Protein AF-A0AAD7USZ0-F1 (afdb_monomer)

InterPro domains:
  IPR013943 Mitochondrial protein Pet127 [PF08634] (1-69)
  IPR013943 Mitochondrial protein Pet127 [PTHR31014] (1-208)

Secondary structure (DSSP, 8-state):
-HHHHHHHHHHHHHHTT-SEEEEEEE-SS-EEEEEEEEHHHHHHHHHSSHHHHHHHHHHHHHHHHHHHHHHHHHSTT--EEEEEEE-SS-SSEEEEEEEEEPPP--S---TTTTTTTTT-------EEEEEEEEEEEETTEE--TTPPPP--SSPP-EEEEEEEEEEPGGGS-THHHHHHHHHHHHHH-TTS--HHHHHHHHHHHTT--

Mean predicted aligned error: 11.21 Å

Solvent-accessible surface area (backbone atoms only — not comparable to full-atom values): 12835 Å² total; per-residue (Å²): 108,68,69,68,57,46,54,56,47,54,52,50,31,59,77,68,71,44,73,53,48,76,46,73,46,62,65,99,87,51,76,80,50,74,44,82,45,44,45,55,58,54,19,29,76,72,53,73,32,49,67,50,42,51,50,53,52,52,54,50,48,54,53,51,49,53,53,51,52,55,54,43,68,76,44,67,98,54,58,70,49,77,46,82,43,76,67,86,88,52,88,61,50,42,36,41,34,37,43,31,55,52,79,82,80,88,62,80,83,62,94,69,45,81,73,51,70,81,63,63,76,78,90,57,94,60,67,46,42,34,40,36,42,48,48,43,26,51,72,84,40,72,65,56,80,87,64,83,77,80,91,66,99,58,87,85,44,77,48,77,49,72,49,80,42,80,53,60,76,90,80,56,66,73,65,59,56,57,52,51,48,52,54,50,48,64,71,64,43,78,80,64,77,52,71,63,61,56,48,52,51,53,59,60,60,69,69,79,120

Foldseek 3Di:
DLQPVLLVVLLVCVVVVHQWDKDFDDDLPDTPDIDTDGSQNSCCVHPVGNVRSVVVNVVVVVVVVVVVCVLCVVPPPFDKDKDWDFDADDQWGKIKIKIDTAPDDPDDDPPPCPVVVLVDPGPDPDIWIKIKTKWKDWPNHTDGHPDDDDDDPDPIDIDIDIDIGTDDPVRDDPVVVVVSSVVVCVVPPPVPDDVVVVVVVVVSVVPPD

Nearest PDB structures (foldseek):
  5tw2-assembly1_A  TM=1.728E-01  e=4.102E-01  Mus musculus
  6yfe-assembly1_AA  TM=2.353E-01  e=6.397E+00  Beihai levi-like virus 19

Structure (mmCIF, N/CA/C/O backbone):
data_AF-A0AAD7USZ0-F1
#
_entry.id   AF-A0AAD7USZ0-F1
#
loop_
_atom_site.group_PDB
_atom_site.id
_atom_site.type_symbol
_atom_site.label_atom_id
_atom_site.label_alt_id
_atom_site.label_comp_id
_atom_site.label_asym_id
_atom_site.label_entity_id
_atom_site.label_seq_id
_atom_site.pdbx_PDB_ins_code
_atom_site.Cartn_x
_atom_site.Cartn_y
_atom_site.Cartn_z
_atom_site.occupancy
_atom_site.B_iso_or_equiv
_atom_site.auth_seq_id
_atom_site.auth_comp_id
_atom_site.auth_asym_id
_atom_site.auth_atom_id
_atom_site.pdbx_PDB_model_num
ATOM 1 N N . MET A 1 1 ? 17.768 2.572 -6.639 1.00 52.25 1 MET A N 1
ATOM 2 C CA . MET A 1 1 ? 16.756 3.511 -7.177 1.00 52.25 1 MET A CA 1
ATOM 3 C C . MET A 1 1 ? 15.669 2.827 -7.999 1.00 52.25 1 MET A C 1
ATOM 5 O O . MET A 1 1 ? 14.509 3.057 -7.693 1.00 52.25 1 MET A O 1
ATOM 9 N N . MET A 1 2 ? 16.011 1.960 -8.968 1.00 61.50 2 MET A N 1
ATOM 10 C CA . MET A 1 2 ? 15.018 1.278 -9.820 1.00 61.50 2 MET A CA 1
ATOM 11 C C . MET A 1 2 ? 13.927 0.558 -9.010 1.00 61.50 2 MET A C 1
ATOM 13 O O . MET A 1 2 ? 12.750 0.797 -9.230 1.00 61.50 2 MET A O 1
ATOM 17 N N . ARG A 1 3 ? 14.305 -0.244 -8.004 1.00 68.81 3 ARG A N 1
ATOM 18 C CA . ARG A 1 3 ? 13.343 -1.048 -7.230 1.00 68.81 3 ARG A CA 1
ATOM 19 C C . ARG A 1 3 ? 12.318 -0.219 -6.450 1.00 68.81 3 ARG A C 1
ATOM 21 O O . ARG A 1 3 ? 11.143 -0.541 -6.492 1.00 68.81 3 ARG A O 1
ATOM 28 N N . SER A 1 4 ? 12.721 0.854 -5.770 1.00 74.94 4 SER A N 1
ATOM 29 C CA . SER A 1 4 ? 11.801 1.627 -4.921 1.00 74.94 4 SER A CA 1
ATOM 30 C C . SER A 1 4 ? 10.950 2.631 -5.700 1.00 74.94 4 SER A C 1
ATOM 32 O O . SER A 1 4 ? 9.760 2.763 -5.420 1.00 74.94 4 SER A O 1
ATOM 34 N N . ALA A 1 5 ? 11.533 3.334 -6.677 1.00 83.62 5 ALA A N 1
ATOM 35 C CA . ALA A 1 5 ? 10.795 4.299 -7.491 1.00 83.62 5 ALA A CA 1
ATOM 36 C C . ALA A 1 5 ? 9.799 3.585 -8.412 1.00 83.62 5 ALA A C 1
ATOM 38 O O . ALA A 1 5 ? 8.614 3.914 -8.410 1.00 83.62 5 ALA A O 1
ATOM 39 N N . PHE A 1 6 ? 10.253 2.553 -9.132 1.00 88.25 6 PHE A N 1
ATOM 40 C CA . PHE A 1 6 ? 9.377 1.841 -10.056 1.00 88.25 6 PHE A CA 1
ATOM 41 C C . PHE A 1 6 ? 8.326 1.010 -9.335 1.00 88.25 6 PHE A C 1
ATOM 43 O O . PHE A 1 6 ? 7.250 0.860 -9.890 1.00 88.25 6 PHE A O 1
ATOM 50 N N . LEU A 1 7 ? 8.554 0.537 -8.103 1.00 90.06 7 LEU A N 1
ATOM 51 C CA . LEU A 1 7 ? 7.496 -0.127 -7.334 1.00 90.06 7 LEU A CA 1
ATOM 52 C C . LEU A 1 7 ? 6.293 0.799 -7.111 1.00 90.06 7 LEU A C 1
ATOM 54 O O . LEU A 1 7 ? 5.155 0.390 -7.329 1.00 90.06 7 LEU A O 1
ATOM 58 N N . LYS A 1 8 ? 6.534 2.065 -6.746 1.00 89.75 8 LYS A N 1
ATOM 59 C CA . LYS A 1 8 ? 5.460 3.060 -6.591 1.00 89.75 8 LYS A CA 1
ATOM 60 C C . LYS A 1 8 ? 4.741 3.306 -7.912 1.00 89.75 8 LYS A C 1
ATOM 62 O O . LYS A 1 8 ? 3.514 3.267 -7.961 1.00 89.75 8 LYS A O 1
ATOM 67 N N . TYR A 1 9 ? 5.503 3.519 -8.981 1.00 92.31 9 TYR A N 1
ATOM 68 C CA . TYR A 1 9 ? 4.921 3.771 -10.293 1.00 92.31 9 TYR A CA 1
ATOM 69 C C . TYR A 1 9 ? 4.167 2.560 -10.837 1.00 92.31 9 TYR A C 1
ATOM 71 O O . TYR A 1 9 ? 3.104 2.722 -11.414 1.00 92.31 9 TYR A O 1
ATOM 79 N N . ASN A 1 10 ? 4.643 1.344 -10.584 1.00 92.31 10 ASN A N 1
ATOM 80 C CA . ASN A 1 10 ? 3.978 0.110 -10.984 1.00 92.31 10 ASN A CA 1
ATOM 81 C C . ASN A 1 10 ? 2.549 0.025 -10.434 1.00 92.31 10 ASN A C 1
ATOM 83 O O . ASN A 1 10 ? 1.638 -0.371 -11.162 1.00 92.31 10 ASN A O 1
ATOM 87 N N . PHE A 1 11 ? 2.356 0.402 -9.165 1.00 92.75 11 PHE A N 1
ATOM 88 C CA . PHE A 1 11 ? 1.027 0.468 -8.562 1.00 92.75 11 PHE A CA 1
ATOM 89 C C . PHE A 1 11 ? 0.190 1.603 -9.153 1.00 92.75 11 PHE A C 1
ATOM 91 O O . PHE A 1 11 ? -0.956 1.365 -9.520 1.00 92.75 11 PHE A O 1
ATOM 98 N N . GLN A 1 12 ? 0.756 2.804 -9.310 1.00 92.38 12 GLN A N 1
ATOM 99 C CA . GLN A 1 12 ? 0.044 3.944 -9.907 1.00 92.38 12 GLN A CA 1
ATOM 100 C C . GLN A 1 12 ? -0.441 3.641 -11.329 1.00 92.38 12 GLN A C 1
ATOM 102 O O . GLN A 1 12 ? -1.609 3.867 -11.632 1.00 92.38 12 GLN A O 1
ATOM 107 N N . LEU A 1 13 ? 0.423 3.062 -12.167 1.00 94.44 13 LEU A N 1
ATOM 108 C CA . LEU A 1 13 ? 0.090 2.678 -13.536 1.00 94.44 13 LEU A CA 1
ATOM 109 C C . LEU A 1 13 ? -1.060 1.673 -13.581 1.00 94.44 13 LEU A C 1
ATOM 111 O O . LEU A 1 13 ? -1.929 1.773 -14.435 1.00 94.44 13 LEU A O 1
ATOM 115 N N . ARG A 1 14 ? -1.093 0.703 -12.665 1.00 93.44 14 ARG A N 1
ATOM 116 C CA . ARG A 1 14 ? -2.174 -0.288 -12.634 1.00 93.44 14 ARG A CA 1
ATOM 117 C C . ARG A 1 14 ? -3.480 0.282 -12.102 1.00 93.44 14 ARG A C 1
ATOM 119 O O . ARG A 1 14 ? -4.513 0.052 -12.715 1.00 93.44 14 ARG A O 1
ATOM 126 N N . ILE A 1 15 ? -3.428 1.042 -11.009 1.00 93.25 15 ILE A N 1
ATOM 127 C CA . ILE A 1 15 ? -4.613 1.683 -10.422 1.00 93.25 15 ILE A CA 1
ATOM 128 C C . ILE A 1 15 ? -5.246 2.651 -11.429 1.00 93.25 15 ILE A C 1
ATOM 130 O O . ILE A 1 15 ? -6.461 2.666 -11.585 1.00 93.25 15 ILE A O 1
ATOM 134 N N . GLY A 1 16 ? -4.426 3.423 -12.146 1.00 93.69 16 GLY A N 1
ATOM 135 C CA . GLY A 1 16 ? -4.884 4.349 -13.182 1.00 93.69 16 GLY A CA 1
ATOM 136 C C . GLY A 1 16 ? -5.153 3.708 -14.546 1.00 93.69 16 GLY A C 1
ATOM 137 O O . GLY A 1 16 ? -5.467 4.434 -15.482 1.00 93.69 16 GLY A O 1
ATOM 138 N N . ASN A 1 17 ? -4.989 2.387 -14.686 1.00 93.94 17 ASN A N 1
ATOM 139 C CA . ASN A 1 17 ? -5.062 1.662 -15.959 1.00 93.94 17 ASN A CA 1
ATOM 140 C C . ASN A 1 17 ? -4.256 2.323 -17.104 1.00 93.94 17 ASN A C 1
ATOM 142 O O . ASN A 1 17 ? -4.726 2.477 -18.228 1.00 93.94 17 ASN A O 1
ATOM 146 N N . MET A 1 18 ? -3.033 2.745 -16.794 1.00 95.44 18 MET A N 1
ATOM 147 C CA . MET A 1 18 ? -2.107 3.410 -17.706 1.00 95.44 18 MET A CA 1
ATOM 148 C C . MET A 1 18 ? -1.188 2.393 -18.401 1.00 95.44 18 MET A C 1
ATOM 150 O O . MET A 1 18 ? -0.790 1.389 -17.801 1.00 95.44 18 MET A O 1
ATOM 154 N N . ASP A 1 19 ? -0.792 2.692 -19.640 1.00 95.56 19 ASP A N 1
ATOM 155 C CA . ASP A 1 19 ? 0.102 1.836 -20.438 1.00 95.56 19 ASP A CA 1
ATOM 156 C C . ASP A 1 19 ? 1.575 1.908 -19.992 1.00 95.56 19 ASP A C 1
ATOM 158 O O . ASP A 1 19 ? 2.320 0.933 -20.082 1.00 95.56 19 ASP A O 1
ATOM 162 N N . GLY A 1 20 ? 2.001 3.044 -19.440 1.00 94.81 20 GLY A N 1
ATOM 163 C CA . GLY A 1 20 ? 3.384 3.285 -19.042 1.00 94.81 20 GLY A CA 1
ATOM 164 C C . GLY A 1 20 ? 3.603 4.706 -18.536 1.00 94.81 20 GLY A C 1
ATOM 165 O O . GLY A 1 20 ? 2.653 5.459 -18.318 1.00 94.81 20 GLY A O 1
ATOM 166 N N . LEU A 1 21 ? 4.866 5.074 -18.330 1.00 94.31 21 LEU A N 1
ATOM 167 C CA . LEU A 1 21 ? 5.265 6.399 -17.852 1.00 94.31 21 LEU A CA 1
ATOM 168 C C . LEU A 1 21 ? 6.399 6.982 -18.696 1.00 94.31 21 LEU A C 1
ATOM 170 O O . LEU A 1 21 ? 7.210 6.250 -19.261 1.00 94.31 21 LEU A O 1
ATOM 174 N N . LEU A 1 22 ? 6.474 8.312 -18.745 1.00 95.06 22 LEU A N 1
ATOM 175 C CA . LEU A 1 22 ? 7.575 9.047 -19.361 1.00 95.06 22 LEU A CA 1
ATOM 176 C C . LEU A 1 22 ? 8.530 9.534 -18.260 1.00 95.06 22 LEU A C 1
ATOM 178 O O . LEU A 1 22 ? 8.184 10.420 -17.480 1.00 95.06 22 LEU A O 1
ATOM 182 N N . VAL A 1 23 ? 9.724 8.946 -18.171 1.00 92.94 23 VAL A N 1
ATOM 183 C CA . VAL A 1 23 ? 10.774 9.362 -17.227 1.00 92.94 23 VAL A CA 1
ATOM 184 C C . VAL A 1 23 ? 11.570 10.509 -17.827 1.00 92.94 23 VAL A C 1
ATOM 186 O O . VAL A 1 23 ? 12.099 10.369 -18.924 1.00 92.94 23 VAL A O 1
ATOM 189 N N . ALA A 1 24 ? 11.727 11.602 -17.083 1.00 94.44 24 ALA A N 1
ATOM 190 C CA . ALA A 1 24 ? 12.715 12.631 -17.383 1.00 94.44 24 ALA A CA 1
ATOM 191 C C . ALA A 1 24 ? 14.020 12.334 -16.632 1.00 94.44 24 ALA A C 1
ATOM 193 O O . ALA A 1 24 ? 14.030 12.256 -15.402 1.00 94.44 24 ALA A O 1
ATOM 194 N N . TYR A 1 25 ? 15.128 12.199 -17.354 1.00 93.75 25 TYR A N 1
ATOM 195 C CA . TYR A 1 25 ? 16.456 12.114 -16.752 1.00 93.75 25 TYR A CA 1
ATOM 196 C C . TYR A 1 25 ? 17.017 13.518 -16.595 1.00 93.75 25 TYR A C 1
ATOM 198 O O . TYR A 1 25 ? 17.126 14.253 -17.572 1.00 93.75 25 TYR A O 1
ATOM 206 N N . HIS A 1 26 ? 17.366 13.907 -15.372 1.00 94.62 26 HIS A N 1
ATOM 207 C CA . HIS A 1 26 ? 17.815 15.265 -15.086 1.00 94.62 26 HIS A CA 1
ATOM 208 C C . HIS A 1 26 ? 18.783 15.306 -13.901 1.00 94.62 26 HIS A C 1
ATOM 210 O O . HIS A 1 26 ? 18.831 14.388 -13.079 1.00 94.62 26 HIS A O 1
ATOM 216 N N . ASN A 1 27 ? 19.541 16.395 -13.803 1.00 93.31 27 ASN A N 1
ATOM 217 C CA . ASN A 1 27 ? 20.188 16.806 -12.559 1.00 93.31 27 ASN A CA 1
ATOM 218 C C . ASN A 1 27 ? 19.472 18.051 -12.000 1.00 93.31 27 ASN A C 1
ATOM 220 O O . ASN A 1 27 ? 18.330 18.337 -12.360 1.00 93.31 27 ASN A O 1
ATOM 224 N N . THR A 1 28 ? 20.099 18.781 -11.081 1.00 93.00 28 THR A N 1
ATOM 225 C CA . THR A 1 28 ? 19.504 19.990 -10.488 1.00 93.00 28 THR A CA 1
ATOM 226 C C . THR A 1 28 ? 19.510 21.212 -11.411 1.00 93.00 28 THR A C 1
ATOM 228 O O . THR A 1 28 ? 18.875 22.207 -11.077 1.00 93.00 28 THR A O 1
ATOM 231 N N . GLN A 1 29 ? 20.220 21.163 -12.540 1.00 92.38 29 GLN A N 1
ATOM 232 C CA . GLN A 1 29 ? 20.410 22.290 -13.458 1.00 92.38 29 GLN A CA 1
ATOM 233 C C . GLN A 1 29 ? 19.751 22.076 -14.825 1.00 92.38 29 GLN A C 1
ATOM 235 O O . GLN A 1 29 ? 19.289 23.042 -15.423 1.00 92.38 29 GLN A O 1
ATOM 240 N N . GLN A 1 30 ? 19.709 20.842 -15.333 1.00 93.31 30 GLN A N 1
ATOM 241 C CA . GLN A 1 30 ? 19.274 20.552 -16.700 1.00 93.31 30 GLN A CA 1
ATOM 242 C C . GLN A 1 30 ? 18.613 19.173 -16.842 1.00 93.31 30 GLN A C 1
ATOM 244 O O . GLN A 1 30 ? 18.924 18.233 -16.103 1.00 93.31 30 GLN A O 1
ATOM 249 N N . ILE A 1 31 ? 17.711 19.070 -17.823 1.00 96.69 31 ILE A N 1
ATOM 250 C CA . ILE A 1 31 ? 17.087 17.822 -18.279 1.00 96.69 31 ILE A CA 1
ATOM 251 C C . ILE A 1 31 ? 17.918 17.274 -19.438 1.00 96.69 31 ILE A C 1
ATOM 253 O O . ILE A 1 31 ? 18.170 17.975 -20.412 1.00 96.69 31 ILE A O 1
ATOM 257 N N . PHE A 1 32 ? 18.320 16.014 -19.331 1.00 96.62 32 PHE A N 1
ATOM 258 C CA . PHE A 1 32 ? 19.129 15.318 -20.329 1.00 96.62 32 PHE A CA 1
ATOM 259 C C . PHE A 1 32 ? 18.286 14.630 -21.402 1.00 96.62 32 PHE A C 1
ATOM 261 O O . PHE A 1 32 ? 18.751 14.434 -22.519 1.00 96.62 32 PHE A O 1
ATOM 268 N N . GLY A 1 33 ? 17.053 14.247 -21.073 1.00 96.88 33 GLY A N 1
ATOM 269 C CA . GLY A 1 33 ? 16.156 13.606 -22.022 1.00 96.88 33 GLY A CA 1
ATOM 270 C C . GLY A 1 33 ? 14.983 12.911 -21.352 1.00 96.88 33 GLY A C 1
ATOM 271 O O . GLY A 1 33 ? 14.860 12.895 -20.124 1.00 96.88 33 GLY A O 1
ATOM 272 N N . PHE A 1 34 ? 14.135 12.322 -22.189 1.00 96.56 34 PHE A N 1
ATOM 273 C CA . PHE A 1 34 ? 12.944 11.595 -21.773 1.00 96.56 34 PHE A CA 1
ATOM 274 C C . PHE A 1 34 ? 12.988 10.162 -22.295 1.00 96.56 34 PHE A C 1
ATOM 276 O O . PHE A 1 34 ? 13.457 9.918 -23.405 1.00 96.56 34 PHE A O 1
ATOM 283 N N . GLN A 1 35 ? 12.469 9.224 -21.513 1.00 95.44 35 GLN A N 1
ATOM 284 C CA . GLN A 1 35 ? 12.300 7.836 -21.922 1.00 95.44 35 GLN A CA 1
ATOM 285 C C . GLN A 1 35 ? 10.902 7.359 -21.570 1.00 95.44 35 GLN A C 1
ATOM 287 O O . GLN A 1 35 ? 10.468 7.472 -20.423 1.00 95.44 35 GLN A O 1
ATOM 292 N N . TYR A 1 36 ? 10.217 6.785 -22.552 1.00 96.56 36 TYR A N 1
ATOM 293 C CA . TYR A 1 36 ? 9.007 6.024 -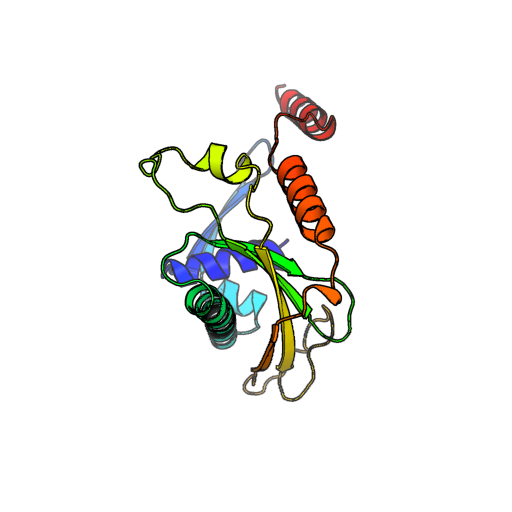22.293 1.00 96.56 36 TYR A CA 1
ATOM 294 C C . TYR A 1 36 ? 9.375 4.649 -21.738 1.00 96.56 36 TYR A C 1
ATOM 296 O O . TYR A 1 36 ? 10.227 3.963 -22.301 1.00 96.56 36 TYR A O 1
ATOM 304 N N . ILE A 1 37 ? 8.735 4.253 -20.641 1.00 95.00 37 ILE A N 1
ATOM 305 C CA . ILE A 1 37 ? 8.877 2.923 -20.052 1.00 95.00 37 ILE A CA 1
ATOM 306 C C . ILE A 1 37 ? 7.481 2.327 -19.908 1.00 95.00 37 ILE A C 1
ATOM 308 O O . ILE A 1 37 ? 6.633 2.878 -19.198 1.00 95.00 37 ILE A O 1
ATOM 312 N N . SER A 1 38 ? 7.251 1.193 -20.570 1.00 96.00 38 SER A N 1
ATOM 313 C CA . SER A 1 38 ? 5.964 0.503 -20.516 1.00 96.00 38 SER A CA 1
ATOM 314 C C . SER A 1 38 ? 5.724 -0.137 -19.146 1.00 96.00 38 SER A C 1
ATOM 316 O O . SER A 1 38 ? 6.651 -0.500 -18.410 1.00 96.00 38 SER A O 1
ATOM 318 N N . ARG A 1 39 ? 4.448 -0.333 -18.808 1.00 94.38 39 ARG A N 1
ATOM 319 C CA . ARG A 1 39 ? 4.022 -1.083 -17.621 1.00 94.38 39 ARG A CA 1
ATOM 320 C C . ARG A 1 39 ? 4.599 -2.499 -17.620 1.00 94.38 39 ARG A C 1
ATOM 322 O O . ARG A 1 39 ? 4.973 -3.000 -16.558 1.00 94.38 39 ARG A O 1
ATOM 329 N N . GLU A 1 40 ? 4.696 -3.138 -18.784 1.00 93.44 40 GLU A N 1
ATOM 330 C CA . GLU A 1 40 ? 5.283 -4.474 -18.941 1.00 93.44 40 GLU A CA 1
ATOM 331 C C . GLU A 1 40 ? 6.779 -4.488 -18.620 1.00 93.44 40 GLU A C 1
ATOM 333 O O . GLU A 1 40 ? 7.240 -5.363 -17.883 1.00 93.44 40 GLU A O 1
ATOM 338 N N . GLU A 1 41 ? 7.535 -3.493 -19.096 1.00 93.38 41 GLU A N 1
ATOM 339 C CA . GLU A 1 41 ? 8.961 -3.381 -18.788 1.00 93.38 41 GLU A CA 1
ATOM 340 C C . GLU A 1 41 ? 9.177 -3.166 -17.287 1.00 93.38 41 GLU A C 1
ATOM 342 O O . GLU A 1 41 ? 9.988 -3.861 -16.672 1.00 93.38 41 GLU A O 1
ATOM 347 N N . ILE A 1 42 ? 8.397 -2.279 -16.662 1.00 92.81 42 ILE A N 1
ATOM 348 C CA . ILE A 1 42 ? 8.450 -2.055 -15.210 1.00 92.81 42 ILE A CA 1
ATOM 349 C C . ILE A 1 42 ? 8.155 -3.350 -14.447 1.00 92.81 42 ILE A C 1
ATOM 351 O O . ILE A 1 42 ? 8.903 -3.719 -13.539 1.00 92.81 42 ILE A O 1
ATOM 355 N N . SER A 1 43 ? 7.100 -4.064 -14.839 1.00 90.31 43 SER A N 1
ATOM 356 C CA . SER A 1 43 ? 6.683 -5.306 -14.178 1.00 90.31 43 SER A CA 1
ATOM 357 C C . SER A 1 43 ? 7.745 -6.390 -14.310 1.00 90.31 43 SER A C 1
ATOM 359 O O . SER A 1 43 ? 8.085 -7.051 -13.334 1.00 90.31 43 SER A O 1
ATOM 361 N N . THR A 1 44 ? 8.337 -6.519 -15.494 1.00 89.25 44 THR A N 1
ATOM 362 C CA . THR A 1 44 ? 9.414 -7.475 -15.764 1.00 89.25 44 THR A CA 1
ATOM 363 C C . THR A 1 44 ? 10.658 -7.161 -14.934 1.00 89.25 44 THR A C 1
ATOM 365 O O . THR A 1 44 ? 11.268 -8.061 -14.362 1.00 89.25 44 THR A O 1
ATOM 368 N N . ARG A 1 45 ? 11.027 -5.882 -14.794 1.00 88.69 45 ARG A N 1
ATOM 369 C CA . ARG A 1 45 ? 12.202 -5.467 -14.007 1.00 88.69 45 ARG A CA 1
ATOM 370 C C . ARG A 1 45 ? 12.004 -5.604 -12.497 1.00 88.69 45 ARG A C 1
ATOM 372 O O . ARG A 1 45 ? 12.990 -5.777 -11.782 1.00 88.69 45 ARG A O 1
ATOM 379 N N . LEU A 1 46 ? 10.768 -5.494 -12.009 1.00 88.56 46 LEU A N 1
ATOM 380 C CA . LEU A 1 46 ? 10.444 -5.616 -10.584 1.00 88.56 46 LEU A CA 1
ATOM 381 C C . LEU A 1 46 ? 10.154 -7.055 -10.159 1.00 88.56 46 LEU A C 1
ATOM 383 O O . LEU A 1 46 ? 10.617 -7.480 -9.105 1.00 88.56 46 LEU A O 1
ATOM 387 N N . PHE A 1 47 ? 9.393 -7.782 -10.971 1.00 85.69 47 PHE A N 1
ATOM 388 C CA . PHE A 1 47 ? 8.772 -9.054 -10.601 1.00 85.69 47 PHE A CA 1
ATOM 389 C C . PHE A 1 47 ? 9.143 -10.209 -11.539 1.00 85.69 47 PHE A C 1
ATOM 391 O O . PHE A 1 47 ? 8.619 -11.310 -11.405 1.00 85.69 47 PHE A O 1
ATOM 398 N N . GLY A 1 48 ? 10.018 -9.971 -12.518 1.00 85.19 48 GLY A N 1
ATOM 399 C CA . GLY A 1 48 ? 10.459 -10.961 -13.501 1.00 85.19 48 GLY A CA 1
ATOM 400 C C . GLY A 1 48 ? 9.491 -11.164 -14.669 1.00 85.19 48 GLY A C 1
ATOM 401 O O . GLY A 1 48 ? 9.925 -11.575 -15.740 1.00 85.19 48 GLY A O 1
ATOM 402 N N . ASN A 1 49 ? 8.200 -10.862 -14.500 1.00 86.06 49 ASN A N 1
ATOM 403 C CA . ASN A 1 49 ? 7.188 -10.910 -15.557 1.00 86.06 49 ASN A CA 1
ATOM 404 C C . ASN A 1 49 ? 5.950 -10.058 -15.202 1.00 86.06 49 ASN A C 1
ATOM 406 O O . ASN A 1 49 ? 5.759 -9.654 -14.053 1.00 86.06 49 ASN A O 1
ATOM 410 N N . THR A 1 50 ? 5.089 -9.805 -16.191 1.00 88.38 50 THR A N 1
ATOM 411 C CA . THR A 1 50 ? 3.857 -9.013 -16.020 1.00 88.38 50 THR A CA 1
ATOM 412 C C . THR A 1 50 ? 2.829 -9.694 -15.115 1.00 88.38 50 THR A C 1
ATOM 414 O O . THR A 1 50 ? 2.249 -9.025 -14.262 1.00 88.38 50 THR A O 1
ATOM 417 N N . HIS A 1 51 ? 2.671 -11.018 -15.228 1.00 87.56 51 HIS A N 1
ATOM 418 C CA . HIS A 1 51 ? 1.703 -11.797 -14.446 1.00 87.56 51 HIS A CA 1
ATOM 419 C C . HIS A 1 51 ? 1.922 -11.659 -12.932 1.00 87.56 51 HIS A C 1
ATOM 421 O O . HIS A 1 51 ? 0.983 -11.415 -12.178 1.00 87.56 51 HIS A O 1
ATOM 427 N N . MET A 1 52 ? 3.176 -11.726 -12.483 1.00 85.94 52 MET A N 1
ATOM 428 C CA . MET A 1 52 ? 3.537 -11.522 -11.083 1.00 85.94 52 MET A CA 1
ATOM 429 C C . MET A 1 52 ? 3.262 -10.084 -10.635 1.00 85.94 52 MET A C 1
ATOM 431 O O . MET A 1 52 ? 2.800 -9.865 -9.518 1.00 85.94 52 MET A O 1
ATOM 435 N N . GLY A 1 53 ? 3.484 -9.097 -11.508 1.00 88.81 53 GLY A N 1
ATOM 436 C CA . GLY A 1 53 ? 3.131 -7.706 -11.220 1.00 88.81 53 GLY A CA 1
ATOM 437 C C . GLY A 1 53 ? 1.634 -7.504 -10.970 1.00 88.81 53 GLY A C 1
ATOM 438 O O . GLY A 1 53 ? 1.265 -6.710 -10.102 1.00 88.81 53 GLY A O 1
ATOM 439 N N . ASP A 1 54 ? 0.782 -8.242 -11.681 1.00 89.44 54 ASP A N 1
ATOM 440 C CA . ASP A 1 54 ? -0.672 -8.201 -11.490 1.00 89.44 54 ASP A CA 1
ATOM 441 C C . ASP A 1 54 ? -1.081 -8.910 -10.200 1.00 89.44 54 ASP A C 1
ATOM 443 O O . ASP A 1 54 ? -1.846 -8.360 -9.406 1.00 89.44 54 ASP A O 1
ATOM 447 N N . MET A 1 55 ? -0.487 -10.075 -9.928 1.00 89.06 55 MET A N 1
ATOM 448 C CA . MET A 1 55 ? -0.694 -10.792 -8.673 1.00 89.06 55 MET A CA 1
ATOM 449 C C . MET A 1 55 ? -0.302 -9.952 -7.452 1.00 89.06 55 MET A C 1
ATOM 451 O O . MET A 1 55 ? -1.018 -9.964 -6.454 1.00 89.06 55 MET A O 1
ATOM 455 N N . VAL A 1 56 ? 0.809 -9.207 -7.508 1.00 89.50 56 VAL A N 1
ATOM 456 C CA . VAL A 1 56 ? 1.266 -8.338 -6.405 1.00 89.50 56 VAL A CA 1
ATOM 457 C C . VAL A 1 56 ? 0.240 -7.270 -6.064 1.00 89.50 56 VAL A C 1
ATOM 459 O O . VAL A 1 56 ? -0.035 -7.055 -4.880 1.00 89.50 56 VAL A O 1
ATOM 462 N N . LEU A 1 57 ? -0.356 -6.623 -7.066 1.00 90.69 57 LEU A N 1
ATOM 463 C CA . LEU A 1 57 ? -1.434 -5.671 -6.817 1.00 90.69 57 LEU A CA 1
ATOM 464 C C . LEU A 1 57 ? -2.671 -6.371 -6.254 1.00 90.69 57 LEU A C 1
ATOM 466 O O . LEU A 1 57 ? -3.173 -5.940 -5.219 1.00 90.69 57 LEU A O 1
ATOM 470 N N . ASP A 1 58 ? -3.122 -7.451 -6.889 1.00 91.62 58 ASP A N 1
ATOM 471 C CA . ASP A 1 58 ? -4.316 -8.195 -6.478 1.00 91.62 58 ASP A CA 1
ATOM 472 C C . ASP A 1 58 ? -4.229 -8.661 -5.014 1.00 91.62 58 ASP A C 1
ATOM 474 O O . ASP A 1 58 ? -5.102 -8.364 -4.198 1.00 91.62 58 ASP A O 1
ATOM 478 N N . ARG A 1 59 ? -3.118 -9.296 -4.622 1.00 90.56 59 ARG A N 1
ATOM 479 C CA . ARG A 1 59 ? -2.900 -9.755 -3.240 1.00 90.56 59 ARG A CA 1
ATOM 480 C C . ARG A 1 59 ? -2.787 -8.602 -2.249 1.00 90.56 59 ARG A C 1
ATOM 482 O O . ARG A 1 59 ? -3.297 -8.709 -1.136 1.00 90.56 59 ARG A O 1
ATOM 489 N N . THR A 1 60 ? -2.148 -7.501 -2.639 1.00 90.75 60 THR A N 1
ATOM 490 C CA . THR A 1 60 ? -2.033 -6.309 -1.785 1.00 90.75 60 THR A CA 1
ATOM 491 C C . THR A 1 60 ? -3.403 -5.679 -1.540 1.00 90.75 60 THR A C 1
ATOM 493 O O . THR A 1 60 ? -3.725 -5.345 -0.400 1.00 90.75 60 THR A O 1
ATOM 496 N N . LEU A 1 61 ? -4.233 -5.570 -2.582 1.00 92.69 61 LEU A N 1
ATOM 497 C CA . LEU A 1 61 ? -5.602 -5.074 -2.464 1.00 92.69 61 LEU A CA 1
ATOM 498 C C . LEU A 1 61 ? -6.462 -6.011 -1.619 1.00 92.69 61 LEU A C 1
ATOM 500 O O . LEU A 1 61 ? -7.162 -5.527 -0.741 1.00 92.69 61 LEU A O 1
ATOM 504 N N . GLN A 1 62 ? -6.372 -7.330 -1.801 1.00 93.12 62 GLN A N 1
ATOM 505 C CA . GLN A 1 62 ? -7.106 -8.299 -0.975 1.00 93.12 62 GLN A CA 1
ATOM 506 C C . GLN A 1 62 ? -6.774 -8.166 0.517 1.00 93.12 62 GLN A C 1
ATOM 508 O O . GLN A 1 62 ? -7.679 -8.137 1.353 1.00 93.12 62 GLN A O 1
ATOM 513 N N . LEU A 1 63 ? -5.488 -8.034 0.860 1.00 92.75 63 LEU A N 1
ATOM 514 C CA . LEU A 1 63 ? -5.058 -7.798 2.241 1.00 92.75 63 LEU A CA 1
ATOM 515 C C . LEU A 1 63 ? -5.606 -6.474 2.778 1.00 92.75 63 LEU A C 1
ATOM 517 O O . LEU A 1 63 ? -6.132 -6.428 3.889 1.00 92.75 63 LEU A O 1
ATOM 521 N N . PHE A 1 64 ? -5.502 -5.404 1.988 1.00 94.00 64 PHE A N 1
ATOM 522 C CA . PHE A 1 64 ? -5.983 -4.086 2.382 1.00 94.00 64 PHE A CA 1
ATOM 523 C C . PHE A 1 64 ? -7.504 -4.067 2.578 1.00 94.00 64 PHE A C 1
ATOM 525 O O . PHE A 1 64 ? -7.976 -3.598 3.611 1.00 94.00 64 PHE A O 1
ATOM 532 N N . HIS A 1 65 ? -8.262 -4.662 1.654 1.00 95.12 65 HIS A N 1
ATOM 533 C CA . HIS A 1 65 ? -9.708 -4.842 1.764 1.00 95.12 65 HIS A CA 1
ATOM 534 C C . HIS A 1 65 ? -10.087 -5.596 3.037 1.00 95.12 65 HIS A C 1
ATOM 536 O O . HIS A 1 65 ? -10.922 -5.113 3.795 1.00 95.12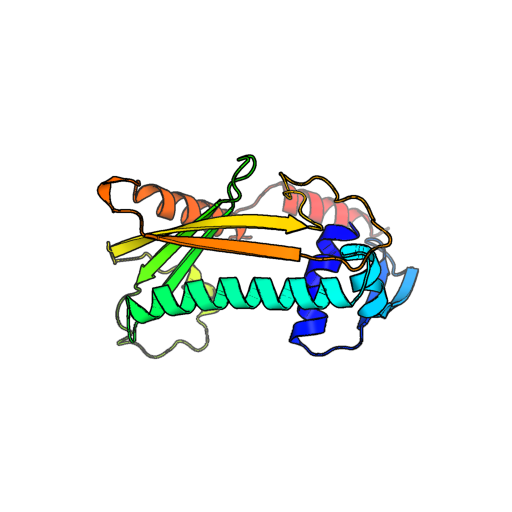 65 HIS A O 1
ATOM 542 N N . HIS A 1 66 ? -9.420 -6.713 3.338 1.00 95.44 66 HIS A N 1
ATOM 543 C CA . HIS A 1 66 ? -9.707 -7.478 4.551 1.00 95.44 66 HIS A CA 1
ATOM 544 C C . HIS A 1 66 ? -9.507 -6.655 5.836 1.00 95.44 66 HIS A C 1
ATOM 546 O O . HIS A 1 66 ? -10.317 -6.742 6.760 1.00 95.44 66 HIS A O 1
ATOM 552 N N . ILE A 1 67 ? -8.457 -5.827 5.895 1.00 95.31 67 ILE A N 1
ATOM 553 C CA . ILE A 1 67 ? -8.211 -4.924 7.031 1.00 95.31 67 ILE A CA 1
ATOM 554 C C . ILE A 1 67 ? -9.345 -3.899 7.161 1.00 95.31 67 ILE A C 1
ATOM 556 O O . ILE A 1 67 ? -9.851 -3.675 8.264 1.00 95.31 67 ILE A O 1
ATOM 560 N N . LEU A 1 68 ? -9.753 -3.284 6.047 1.00 95.44 68 LEU A N 1
ATOM 561 C CA . LEU A 1 68 ? -10.824 -2.289 6.033 1.00 95.44 68 LEU A CA 1
ATOM 562 C C . LEU A 1 68 ? -12.179 -2.896 6.415 1.00 95.44 68 LEU A C 1
ATOM 564 O O . LEU A 1 68 ? -12.908 -2.294 7.203 1.00 95.44 68 LEU A O 1
ATOM 568 N N . ASP A 1 69 ? -12.504 -4.093 5.931 1.00 96.06 69 ASP A N 1
ATOM 569 C CA . ASP A 1 69 ? -13.750 -4.792 6.261 1.00 96.06 69 ASP A CA 1
ATOM 570 C C . ASP A 1 69 ? -13.834 -5.109 7.756 1.00 96.06 69 ASP A C 1
ATOM 572 O O . ASP A 1 69 ? -14.862 -4.876 8.394 1.00 96.06 69 ASP A O 1
ATOM 576 N N . VAL A 1 70 ? -12.741 -5.594 8.352 1.00 95.94 70 VAL A N 1
ATOM 577 C CA . VAL A 1 70 ? -12.690 -5.881 9.793 1.00 95.94 70 VAL A CA 1
ATOM 578 C C . VAL A 1 70 ? -12.844 -4.598 10.612 1.00 95.94 70 VAL A C 1
ATOM 580 O O . VAL A 1 70 ? -13.649 -4.560 11.547 1.00 95.94 70 VAL A O 1
ATOM 583 N N . ALA A 1 71 ? -12.142 -3.527 10.233 1.00 93.94 71 ALA A N 1
ATOM 584 C CA . ALA A 1 71 ? -12.221 -2.238 10.916 1.00 93.94 71 ALA A CA 1
ATOM 585 C C . ALA A 1 71 ? -13.628 -1.613 10.831 1.00 93.94 71 ALA A C 1
ATOM 587 O O . ALA A 1 71 ? -14.185 -1.178 11.842 1.00 93.94 71 ALA A O 1
ATOM 588 N N . THR A 1 72 ? -14.232 -1.602 9.641 1.00 93.38 72 THR A N 1
ATOM 589 C CA . THR A 1 72 ? -15.557 -1.005 9.398 1.00 93.38 72 THR A CA 1
ATOM 590 C C . THR A 1 72 ? -16.699 -1.840 9.976 1.00 93.38 72 THR A C 1
ATOM 592 O O . THR A 1 72 ? -17.680 -1.271 10.457 1.00 93.38 72 THR A O 1
ATOM 595 N N . LYS A 1 73 ? -16.567 -3.174 10.018 1.00 95.38 73 LYS A N 1
ATOM 596 C CA . LYS A 1 73 ? -17.526 -4.063 10.692 1.00 95.38 73 LYS A CA 1
ATOM 597 C C . LYS A 1 73 ? -17.529 -3.857 12.206 1.00 95.38 73 LYS A C 1
ATOM 599 O O . LYS A 1 73 ? -18.599 -3.882 12.812 1.00 95.38 73 LYS A O 1
ATOM 604 N N . LYS A 1 74 ? -16.358 -3.646 12.818 1.00 92.38 74 LYS A N 1
ATOM 605 C CA . LYS A 1 74 ? -16.253 -3.370 14.259 1.00 92.38 74 LYS A CA 1
ATOM 606 C C . LYS A 1 74 ? -16.819 -1.999 14.630 1.00 92.38 74 LYS A C 1
ATOM 608 O O . LYS A 1 74 ? -17.449 -1.858 15.676 1.00 92.38 74 LYS A O 1
ATOM 613 N N . TYR A 1 75 ? -16.621 -1.005 13.768 1.00 89.94 75 TYR A N 1
ATOM 614 C CA . TYR A 1 75 ? -17.021 0.380 14.009 1.00 89.94 75 TYR A CA 1
ATOM 615 C C . TYR A 1 75 ? -17.934 0.916 12.896 1.00 89.94 75 TYR A C 1
ATOM 617 O O . TYR A 1 75 ? -17.525 1.762 12.094 1.00 89.94 75 TYR A O 1
ATOM 625 N N . PRO A 1 76 ? -19.194 0.452 12.835 1.00 88.56 76 PRO A N 1
ATOM 626 C CA . PRO A 1 76 ? -20.099 0.821 11.758 1.00 88.56 76 PRO A CA 1
ATOM 627 C C . PRO A 1 76 ? -20.462 2.310 11.807 1.00 88.56 76 PRO A C 1
ATOM 629 O O . PRO A 1 76 ? -20.770 2.859 12.868 1.00 88.56 76 PRO A O 1
ATOM 632 N N . LYS A 1 77 ? -20.499 2.951 10.629 1.00 85.50 77 LYS A N 1
ATOM 633 C CA . LYS A 1 77 ? -20.899 4.362 10.439 1.00 85.50 77 LYS A CA 1
ATOM 634 C C . LYS A 1 77 ? -20.078 5.356 11.278 1.00 85.50 77 LYS A C 1
ATOM 636 O O . LYS A 1 77 ? -20.609 6.363 11.749 1.00 85.50 77 LYS A O 1
ATOM 641 N N . ARG A 1 78 ? -18.795 5.062 11.497 1.00 82.50 78 ARG A N 1
ATOM 642 C CA . ARG A 1 78 ? -17.840 5.952 12.168 1.00 82.50 78 ARG A CA 1
ATOM 643 C C . ARG A 1 78 ? -16.717 6.330 11.217 1.00 82.50 78 ARG A C 1
ATOM 645 O O . ARG A 1 78 ? -16.315 5.523 10.385 1.00 82.50 78 ARG A O 1
ATOM 652 N N . THR A 1 79 ? -16.192 7.538 11.382 1.00 84.50 79 THR A N 1
ATOM 653 C CA . THR A 1 79 ? -14.923 7.919 10.764 1.00 84.50 79 THR A CA 1
ATOM 654 C C . THR A 1 79 ? -13.800 7.227 11.522 1.00 84.50 79 THR A C 1
ATOM 656 O O . THR A 1 79 ? -13.733 7.316 12.750 1.00 84.50 79 THR A O 1
ATOM 659 N N . LEU A 1 80 ? -12.938 6.523 10.793 1.00 87.69 80 LEU A N 1
ATOM 660 C CA . LEU A 1 80 ? -11.831 5.762 11.356 1.00 87.69 80 LEU A CA 1
ATOM 661 C C . LEU A 1 80 ? -10.501 6.364 10.935 1.00 87.69 80 LEU A C 1
ATOM 663 O O . LEU A 1 80 ? -10.316 6.742 9.779 1.00 87.69 80 LEU A O 1
ATOM 667 N N . ARG A 1 81 ? -9.556 6.385 11.869 1.00 86.81 81 ARG A N 1
ATOM 668 C CA . ARG A 1 81 ? -8.154 6.677 11.602 1.00 86.81 81 ARG A CA 1
ATOM 669 C C . ARG A 1 81 ? -7.356 5.389 11.778 1.00 86.81 81 ARG A C 1
ATOM 671 O O . ARG A 1 81 ? -7.415 4.756 12.830 1.00 86.81 81 ARG A O 1
ATOM 678 N N . LEU A 1 82 ? -6.646 4.982 10.728 1.00 90.19 82 LEU A N 1
ATOM 679 C CA . LEU A 1 82 ? -5.849 3.759 10.718 1.00 90.19 82 LEU A CA 1
ATOM 680 C C . LEU A 1 82 ? -4.360 4.101 10.697 1.00 90.19 82 LEU A C 1
ATOM 682 O O . LEU A 1 82 ? -3.905 4.894 9.874 1.00 90.19 82 LEU A O 1
ATOM 686 N N . TYR A 1 83 ? -3.600 3.451 11.569 1.00 89.38 83 TYR A N 1
ATOM 687 C CA . TYR A 1 83 ? -2.145 3.524 11.605 1.00 89.38 83 TYR A CA 1
ATOM 688 C C . TYR A 1 83 ? -1.562 2.179 11.200 1.00 89.38 83 TYR A C 1
ATOM 690 O O . TYR A 1 83 ? -2.033 1.144 11.662 1.00 89.38 83 TYR A O 1
ATOM 698 N N . PHE A 1 84 ? -0.512 2.200 10.385 1.00 90.25 84 PHE A N 1
ATOM 699 C CA . PHE A 1 84 ? 0.184 1.005 9.917 1.00 90.25 84 PHE A CA 1
ATOM 700 C C . PHE A 1 84 ? 1.652 1.078 10.327 1.00 90.25 84 PHE A C 1
ATOM 702 O O . PHE A 1 84 ? 2.317 2.088 10.094 1.00 90.25 84 PHE A O 1
ATOM 709 N N . TYR A 1 85 ? 2.166 0.000 10.912 1.00 86.88 85 TYR A N 1
ATOM 710 C CA . TYR A 1 85 ? 3.568 -0.128 11.291 1.00 86.88 85 TYR A CA 1
ATOM 711 C C . TYR A 1 85 ? 4.113 -1.483 10.852 1.00 86.88 85 TYR A C 1
ATOM 713 O O . TYR A 1 85 ? 3.722 -2.530 11.371 1.00 86.88 85 TYR A O 1
ATOM 721 N N . ALA A 1 86 ? 5.038 -1.455 9.900 1.00 83.88 86 ALA A N 1
ATOM 722 C CA . ALA A 1 86 ? 5.800 -2.627 9.501 1.00 83.88 86 ALA A CA 1
ATOM 723 C C . ALA A 1 86 ? 7.076 -2.697 10.349 1.00 83.88 86 ALA A C 1
ATOM 725 O O . ALA A 1 86 ? 7.924 -1.806 10.282 1.00 83.88 86 ALA A O 1
ATOM 726 N N . GLY A 1 87 ? 7.202 -3.740 11.170 1.00 68.94 87 GLY A N 1
ATOM 727 C CA . GLY A 1 87 ? 8.434 -4.001 11.910 1.00 68.94 87 GLY A CA 1
ATOM 728 C C . GLY A 1 87 ? 9.510 -4.558 10.978 1.00 68.94 87 GLY A C 1
ATOM 729 O O . GLY A 1 87 ? 9.252 -5.506 10.242 1.00 68.94 87 GLY A O 1
ATOM 730 N N . SER A 1 88 ? 10.715 -3.991 11.018 1.00 57.62 88 SER A N 1
ATOM 731 C CA . SER A 1 88 ? 11.868 -4.526 10.286 1.00 57.62 88 SER A CA 1
ATOM 732 C C . SER A 1 88 ? 12.518 -5.660 11.087 1.00 57.62 88 SER A C 1
ATOM 734 O O . SER A 1 88 ? 12.797 -5.480 12.270 1.00 57.62 88 SER A O 1
ATOM 736 N N . GLY A 1 89 ? 12.797 -6.804 10.451 1.00 54.78 89 GLY A N 1
ATOM 737 C CA . GLY A 1 89 ? 13.755 -7.793 10.974 1.00 54.78 89 GLY A CA 1
ATOM 738 C C . GLY A 1 89 ? 13.216 -9.015 11.732 1.00 54.78 89 GLY A C 1
ATOM 739 O O . GLY A 1 89 ? 14.015 -9.724 12.334 1.00 54.78 89 GLY A O 1
ATOM 740 N N . ALA A 1 90 ? 11.913 -9.315 11.713 1.00 54.06 90 ALA A N 1
ATOM 741 C CA . ALA A 1 90 ? 11.412 -10.592 12.237 1.00 54.06 90 ALA A CA 1
ATOM 742 C C . ALA A 1 90 ? 11.289 -11.649 11.116 1.00 54.06 90 ALA A C 1
ATOM 744 O O . ALA A 1 90 ? 10.822 -11.310 10.029 1.00 54.06 90 ALA A O 1
ATOM 745 N N . PRO A 1 91 ? 11.599 -12.939 11.371 1.00 55.19 91 PRO A N 1
ATOM 746 C CA . PRO A 1 91 ? 11.399 -14.022 10.395 1.00 55.19 91 PRO A CA 1
ATOM 747 C C . PRO A 1 91 ? 9.921 -14.214 10.013 1.00 55.19 91 PRO A C 1
ATOM 749 O O . PRO A 1 91 ? 9.610 -14.804 8.984 1.00 55.19 91 PRO A O 1
ATOM 752 N N . ASN A 1 92 ? 9.004 -13.687 10.831 1.00 61.88 92 ASN A N 1
ATOM 753 C CA . ASN A 1 92 ? 7.582 -13.602 10.534 1.00 61.88 92 ASN A CA 1
ATOM 754 C C . ASN A 1 92 ? 7.241 -12.152 10.182 1.00 61.88 92 ASN A C 1
ATOM 756 O O . ASN A 1 92 ? 7.270 -11.288 11.061 1.00 61.88 92 ASN A O 1
ATOM 760 N N . GLN A 1 93 ? 6.891 -11.899 8.920 1.00 73.38 93 GLN A N 1
ATOM 761 C CA . GLN A 1 93 ? 6.399 -10.598 8.475 1.00 73.38 93 GLN A CA 1
ATOM 762 C C . GLN A 1 93 ? 5.104 -10.270 9.232 1.00 73.38 93 GLN A C 1
ATOM 764 O O . GLN A 1 93 ? 4.075 -10.933 9.067 1.00 73.38 93 GLN A O 1
ATOM 769 N N . LYS A 1 94 ? 5.179 -9.271 10.115 1.00 85.50 94 LYS A N 1
ATOM 770 C CA . LYS A 1 94 ? 4.052 -8.776 10.909 1.00 85.50 94 LYS A CA 1
ATOM 771 C C . LYS A 1 94 ? 3.806 -7.313 10.578 1.00 85.50 94 LYS A C 1
ATOM 773 O O . LYS A 1 94 ? 4.736 -6.505 10.592 1.00 85.50 94 LYS A O 1
ATOM 778 N N . LEU A 1 95 ? 2.545 -6.974 10.344 1.00 90.25 95 LEU A N 1
ATOM 779 C CA . LEU A 1 95 ? 2.088 -5.599 10.197 1.00 90.25 95 LEU A CA 1
ATOM 780 C C . LEU A 1 95 ? 1.203 -5.253 11.396 1.00 90.25 95 LEU A C 1
ATOM 782 O O . LEU A 1 95 ? 0.142 -5.847 11.584 1.00 90.25 95 LEU A O 1
ATOM 786 N N . GLY A 1 96 ? 1.666 -4.315 12.221 1.00 91.56 96 GLY A N 1
ATOM 787 C CA . GLY A 1 96 ? 0.872 -3.732 13.296 1.00 91.56 96 GLY A CA 1
ATOM 788 C C . GLY A 1 96 ? -0.100 -2.710 12.722 1.00 91.56 96 GLY A C 1
ATOM 789 O O . GLY A 1 96 ? 0.291 -1.873 11.905 1.00 91.56 96 GLY A O 1
ATOM 790 N N . ILE A 1 97 ? -1.363 -2.798 13.125 1.00 93.69 97 ILE A N 1
ATOM 791 C CA . ILE A 1 97 ? -2.434 -1.921 12.662 1.00 93.69 97 ILE A CA 1
ATOM 792 C C . ILE A 1 97 ? -3.161 -1.385 13.892 1.00 93.69 97 ILE A C 1
ATOM 794 O O . ILE A 1 97 ? -3.594 -2.165 14.733 1.00 93.69 97 ILE A O 1
ATOM 798 N N . TRP A 1 98 ? -3.331 -0.071 13.994 1.00 92.25 98 TRP A N 1
ATOM 799 C CA . TRP A 1 98 ? -4.143 0.546 15.045 1.00 92.25 98 TRP A CA 1
ATOM 800 C C . TRP A 1 98 ? -5.333 1.228 14.402 1.00 92.25 98 TRP A C 1
ATOM 802 O O . TRP A 1 98 ? -5.168 1.999 13.459 1.00 92.25 98 TRP A O 1
ATOM 812 N N . VAL A 1 99 ? -6.523 0.935 14.911 1.00 92.00 99 VAL A N 1
ATOM 813 C CA . VAL A 1 99 ? -7.785 1.500 14.443 1.00 92.00 99 VAL A CA 1
ATOM 814 C C . VAL A 1 99 ? -8.349 2.365 15.551 1.00 92.00 99 VAL A C 1
ATOM 816 O O . VAL A 1 99 ? -8.721 1.875 16.617 1.00 92.00 99 VAL A O 1
ATOM 819 N N . GLU A 1 100 ? -8.404 3.656 15.280 1.00 87.25 100 GLU A N 1
ATOM 820 C CA . GLU A 1 100 ? -8.980 4.665 16.146 1.00 87.25 100 GLU A CA 1
ATOM 821 C C . GLU A 1 100 ? -10.315 5.143 15.577 1.00 87.25 100 GLU A C 1
ATOM 823 O O . GLU A 1 100 ? -10.447 5.383 14.376 1.00 87.25 100 GLU A O 1
ATOM 828 N N . GLN A 1 101 ? -11.305 5.312 16.449 1.00 84.44 101 GLN A N 1
ATOM 829 C CA . GLN A 1 101 ? -12.565 5.958 16.097 1.00 84.44 101 GLN A CA 1
ATOM 830 C C . GLN A 1 101 ? -12.437 7.458 16.314 1.00 84.44 101 GLN A C 1
ATOM 832 O O . GLN A 1 101 ? -12.087 7.867 17.407 1.00 84.44 101 GLN A O 1
ATOM 837 N N . LEU A 1 102 ? -12.795 8.284 15.337 1.00 76.56 102 LEU A N 1
ATOM 838 C CA . LEU A 1 102 ? -12.923 9.720 15.581 1.00 76.56 102 LEU A CA 1
ATOM 839 C C . LEU A 1 102 ? -14.315 10.043 16.171 1.00 76.56 102 LEU A C 1
ATOM 841 O O . LEU A 1 102 ? -15.276 9.295 15.929 1.00 76.56 102 LEU A O 1
ATOM 845 N N . PRO A 1 103 ? -14.460 11.134 16.954 1.00 67.44 103 PRO A N 1
ATOM 846 C CA . PRO A 1 103 ? -15.759 11.611 17.435 1.00 67.44 103 PRO A CA 1
ATOM 847 C C . PRO A 1 103 ? -16.788 11.726 16.297 1.00 67.44 103 PRO A C 1
ATOM 849 O O . PRO A 1 103 ? -16.426 11.995 15.151 1.00 67.44 103 PRO A O 1
ATOM 852 N N . LYS A 1 104 ? -18.086 11.516 16.588 1.00 56.44 104 LYS A N 1
ATOM 853 C CA . LYS A 1 104 ? -19.137 11.665 15.559 1.00 56.44 104 LYS A CA 1
ATOM 854 C C . LYS A 1 104 ? -19.093 13.096 15.007 1.00 56.44 104 LYS A C 1
ATOM 856 O O . LYS A 1 104 ? -19.178 14.022 15.813 1.00 56.44 104 LYS A O 1
ATOM 861 N N . PRO A 1 105 ? -19.032 13.296 13.681 1.00 49.81 105 PRO A N 1
ATOM 862 C CA . PRO A 1 105 ? -19.129 14.632 13.118 1.00 49.81 105 PRO A CA 1
ATOM 863 C C . PRO A 1 105 ? -20.537 15.191 13.363 1.00 49.81 105 PRO A C 1
ATOM 865 O O . PRO A 1 105 ? -21.526 14.671 12.852 1.00 49.81 105 PRO A O 1
ATOM 868 N N . GLY A 1 106 ? -20.609 16.231 14.193 1.00 47.09 106 GLY A N 1
ATOM 869 C CA . GLY A 1 106 ? -21.712 17.195 14.259 1.00 47.09 106 GLY A CA 1
ATOM 870 C C . GLY A 1 106 ? -21.344 18.544 13.625 1.00 47.09 106 GLY A C 1
ATOM 871 O O . GLY A 1 106 ? -22.107 19.495 13.737 1.00 47.09 106 GLY A O 1
ATOM 872 N N . ALA A 1 107 ? -20.181 18.631 12.976 1.00 46.50 107 ALA A N 1
ATOM 873 C CA . ALA A 1 107 ? -19.717 19.793 12.227 1.00 46.50 107 ALA A CA 1
ATOM 874 C C . ALA A 1 107 ? -19.595 19.406 10.741 1.00 46.50 107 ALA A C 1
ATOM 876 O O . ALA A 1 107 ? -19.252 18.251 10.459 1.00 46.50 107 ALA A O 1
ATOM 877 N N . PRO A 1 108 ? -19.928 20.314 9.803 1.00 42.97 108 PRO A N 1
ATOM 878 C CA . PRO A 1 108 ? -19.901 20.025 8.372 1.00 42.97 108 PRO A CA 1
ATOM 879 C C . PRO A 1 108 ? -18.510 19.543 7.937 1.00 42.97 108 PRO A C 1
ATOM 881 O O . PRO A 1 108 ? -17.514 19.924 8.557 1.00 42.97 108 PRO A O 1
ATOM 884 N N . PRO A 1 109 ? -18.425 18.693 6.897 1.00 43.34 109 PRO A N 1
ATOM 885 C CA . PRO A 1 109 ? -17.141 18.269 6.366 1.00 43.34 109 PRO A CA 1
ATOM 886 C C . PRO A 1 109 ? -16.439 19.521 5.845 1.00 43.34 109 PRO A C 1
ATOM 888 O O . PRO A 1 109 ? -16.913 20.137 4.894 1.00 43.34 109 PRO A O 1
ATOM 891 N N . ALA A 1 110 ? -15.359 19.939 6.505 1.00 45.53 110 ALA A N 1
ATOM 892 C CA . ALA A 1 110 ? -14.533 21.015 5.988 1.00 45.53 110 ALA A CA 1
ATOM 893 C C . ALA A 1 110 ? -14.060 20.588 4.593 1.00 45.53 110 ALA A C 1
ATOM 895 O O . ALA A 1 110 ? -13.502 19.510 4.429 1.00 45.53 110 ALA A O 1
ATOM 896 N N . GLU A 1 111 ? -14.288 21.392 3.566 1.00 44.69 111 GLU A N 1
ATOM 897 C CA . GLU A 1 111 ? -13.722 21.122 2.240 1.00 44.69 111 GLU A CA 1
ATOM 898 C C . GLU A 1 111 ? -12.179 21.290 2.243 1.00 44.69 111 GLU A C 1
ATOM 900 O O . GLU A 1 111 ? -11.511 20.866 1.304 1.00 44.69 111 GLU A O 1
ATOM 905 N N . ASP A 1 112 ? -11.603 21.758 3.365 1.00 43.47 112 ASP A N 1
ATOM 906 C CA . ASP A 1 112 ? -10.182 22.082 3.570 1.00 43.47 112 ASP A CA 1
ATOM 907 C C . ASP A 1 112 ? -9.427 21.148 4.561 1.00 43.47 112 ASP A C 1
ATOM 909 O O . ASP A 1 112 ? -8.388 21.513 5.111 1.00 43.47 112 ASP A O 1
ATOM 913 N N . VAL A 1 113 ? -9.899 19.912 4.810 1.00 47.94 113 VAL A N 1
ATOM 914 C CA . VAL A 1 113 ? -9.394 19.011 5.891 1.00 47.94 113 VAL A CA 1
ATOM 915 C C . VAL A 1 113 ? -7.914 18.597 5.812 1.00 47.94 113 VAL A C 1
ATOM 917 O O . VAL A 1 113 ? -7.429 17.937 6.731 1.00 47.94 113 VAL A O 1
ATOM 920 N N . ALA A 1 114 ? -7.177 18.894 4.739 1.00 48.19 114 ALA A N 1
ATOM 921 C CA . ALA A 1 114 ? -5.813 18.377 4.581 1.00 48.19 114 ALA A CA 1
ATOM 922 C C . ALA A 1 114 ? -4.875 18.825 5.721 1.00 48.19 114 ALA A C 1
ATOM 924 O O . ALA A 1 114 ? -4.066 18.021 6.192 1.00 48.19 114 ALA A O 1
ATOM 925 N N . ASP A 1 115 ? -5.042 20.058 6.208 1.00 43.19 115 ASP A N 1
ATOM 926 C CA . ASP A 1 115 ? -4.209 20.620 7.275 1.00 43.19 115 ASP A CA 1
ATOM 927 C C . ASP A 1 115 ? -4.711 20.243 8.686 1.00 43.19 115 ASP A C 1
ATOM 929 O O . ASP A 1 115 ? -3.907 20.053 9.601 1.00 43.19 115 ASP A O 1
ATOM 933 N N . GLU A 1 116 ? -6.018 20.014 8.871 1.00 44.88 116 GLU A N 1
ATOM 934 C CA . GLU A 1 116 ? -6.600 19.614 10.168 1.00 44.88 116 GLU A CA 1
ATOM 935 C C . GLU A 1 116 ? -6.603 18.095 10.422 1.00 44.88 116 GLU A C 1
ATOM 937 O O . GLU A 1 116 ? -6.715 17.647 11.570 1.00 44.88 116 GLU A O 1
ATOM 942 N N . PHE A 1 117 ? -6.428 17.273 9.381 1.00 49.38 117 PHE A N 1
ATOM 943 C CA . PHE A 1 117 ? -6.411 15.809 9.489 1.00 49.38 117 PHE A CA 1
ATOM 944 C C . PHE A 1 117 ? -5.316 15.291 10.438 1.00 49.38 117 PHE A C 1
ATOM 946 O O . PHE A 1 117 ? -5.511 14.285 11.131 1.00 49.38 117 PHE A O 1
ATOM 953 N N . PHE A 1 118 ? -4.180 15.996 10.499 1.00 49.81 118 PHE A N 1
ATOM 954 C CA . PHE A 1 118 ? -3.059 15.704 11.400 1.00 49.81 118 PHE A CA 1
ATOM 955 C C . PHE A 1 118 ? -3.113 16.479 12.728 1.00 49.81 118 PHE A C 1
ATOM 957 O O . PHE A 1 118 ? -2.381 16.124 13.651 1.00 49.81 118 PHE A O 1
ATOM 964 N N . ALA A 1 119 ? -3.962 17.509 12.831 1.00 47.56 119 ALA A N 1
ATOM 965 C CA . ALA A 1 119 ? -4.064 18.401 13.990 1.00 47.56 119 ALA A CA 1
ATOM 966 C C . ALA A 1 119 ? -5.147 17.985 14.998 1.00 47.56 119 ALA A C 1
ATOM 968 O O . ALA A 1 119 ? -5.215 18.532 16.095 1.00 47.56 119 ALA A O 1
ATOM 969 N N . THR A 1 120 ? -5.996 17.014 14.654 1.00 51.06 120 THR A N 1
ATOM 970 C CA . THR A 1 120 ? -7.037 16.521 15.562 1.00 51.06 120 THR A CA 1
ATOM 971 C C . THR A 1 120 ? -6.399 15.712 16.689 1.00 51.06 120 THR A C 1
ATOM 973 O O . THR A 1 120 ? -6.133 14.510 16.536 1.00 51.06 120 THR A O 1
ATOM 976 N N . GLU A 1 121 ? -6.160 16.384 17.819 1.00 51.84 121 GLU A N 1
ATOM 977 C CA . GLU A 1 121 ? -5.992 15.754 19.125 1.00 51.84 121 GLU A CA 1
ATOM 978 C C . GLU A 1 121 ? -7.140 14.763 19.307 1.00 51.84 121 GLU A C 1
ATOM 980 O O . GLU A 1 121 ? -8.321 15.120 19.277 1.00 51.84 121 GLU A O 1
ATOM 985 N N . SER A 1 122 ? -6.801 13.480 19.388 1.00 48.31 122 SER A N 1
ATOM 986 C CA . SER A 1 122 ? -7.822 12.469 19.584 1.00 48.31 122 SER A CA 1
ATOM 987 C C . SER A 1 122 ? -8.345 12.569 21.007 1.00 48.31 122 SER A C 1
ATOM 989 O O . SER A 1 122 ? -7.620 12.309 21.962 1.00 48.31 122 SER A O 1
ATOM 991 N N . GLN A 1 123 ? -9.618 12.925 21.137 1.00 50.81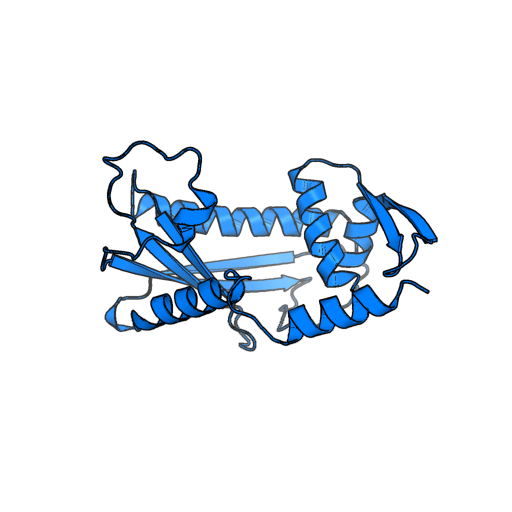 123 GLN A N 1
ATOM 992 C CA . GLN A 1 123 ? -10.337 12.905 22.409 1.00 50.81 123 GLN A CA 1
ATOM 993 C C . GLN A 1 123 ? -10.925 11.519 22.729 1.00 50.81 123 GLN A C 1
ATOM 995 O O . GLN A 1 123 ? -11.696 11.381 23.677 1.00 50.81 123 GLN A O 1
ATOM 1000 N N . THR A 1 124 ? -10.623 10.482 21.938 1.00 54.28 124 THR A N 1
ATOM 1001 C CA . THR A 1 124 ? -11.214 9.148 22.113 1.00 54.28 124 THR A CA 1
ATOM 1002 C C . THR A 1 124 ? -10.185 8.124 22.572 1.00 54.28 124 THR A C 1
ATOM 1004 O O . THR A 1 124 ? -9.260 7.776 21.845 1.00 54.28 124 THR A O 1
ATOM 1007 N N . ASP A 1 125 ? -10.434 7.554 23.747 1.00 59.03 125 ASP A N 1
ATOM 1008 C CA . ASP A 1 125 ? -9.572 6.592 24.450 1.00 59.03 125 ASP A CA 1
ATOM 1009 C C . ASP A 1 125 ? -9.647 5.143 23.900 1.00 59.03 125 ASP A C 1
ATOM 1011 O O . ASP A 1 125 ? -9.098 4.183 24.465 1.00 59.03 125 ASP A O 1
ATOM 1015 N N . THR A 1 126 ? -10.398 4.946 22.808 1.00 76.38 126 THR A N 1
ATOM 1016 C CA . THR A 1 126 ? -10.713 3.625 22.248 1.00 76.38 126 THR A CA 1
ATOM 1017 C C . THR A 1 126 ? -9.973 3.389 20.939 1.00 76.38 126 THR A C 1
ATOM 1019 O O . THR A 1 126 ? -10.507 3.611 19.849 1.00 76.38 126 THR A O 1
ATOM 1022 N N . VAL A 1 127 ? -8.749 2.892 21.057 1.00 86.75 127 VAL A N 1
ATOM 1023 C CA . VAL A 1 127 ? -7.975 2.357 19.938 1.00 86.75 127 VAL A CA 1
ATOM 1024 C C . VAL A 1 127 ? -7.994 0.830 20.014 1.00 86.75 127 VAL A C 1
ATOM 1026 O O . VAL A 1 127 ? -7.841 0.260 21.093 1.00 86.75 127 VAL A O 1
ATOM 1029 N N . THR A 1 128 ? -8.180 0.161 18.877 1.00 91.62 128 THR A N 1
ATOM 1030 C CA . THR A 1 128 ? -7.981 -1.291 18.753 1.00 91.62 128 THR A CA 1
ATOM 1031 C C . THR A 1 128 ? -6.681 -1.574 18.021 1.00 91.62 128 THR A C 1
ATOM 1033 O O . THR A 1 128 ? -6.435 -0.986 16.970 1.00 91.62 128 THR A O 1
ATOM 1036 N N . LYS A 1 129 ? -5.884 -2.515 18.533 1.00 92.69 129 LYS A N 1
ATOM 1037 C CA . LYS A 1 129 ? -4.694 -3.027 17.854 1.00 92.69 129 LYS A CA 1
ATOM 1038 C C . LYS A 1 129 ? -5.008 -4.346 17.156 1.00 92.69 129 LYS A C 1
ATOM 1040 O O . LYS A 1 129 ? -5.588 -5.249 17.752 1.00 92.69 129 LYS A O 1
ATOM 1045 N N . TYR A 1 130 ? -4.567 -4.457 15.914 1.00 94.12 130 TYR A N 1
ATOM 1046 C CA . TYR A 1 130 ? -4.514 -5.696 15.159 1.00 94.12 130 TYR A CA 1
ATOM 1047 C C . TYR A 1 130 ? -3.075 -6.009 14.765 1.00 94.12 130 TYR A C 1
ATOM 1049 O O . TYR A 1 130 ? -2.265 -5.108 14.527 1.00 94.12 130 TYR A O 1
ATOM 1057 N N . ILE A 1 131 ? -2.764 -7.294 14.647 1.00 92.88 131 ILE A N 1
ATOM 1058 C CA . ILE A 1 131 ? -1.541 -7.772 14.012 1.00 92.88 131 ILE A CA 1
ATOM 1059 C C . ILE A 1 131 ? -1.940 -8.621 12.813 1.00 92.88 131 ILE A C 1
ATOM 1061 O O . ILE A 1 131 ? -2.642 -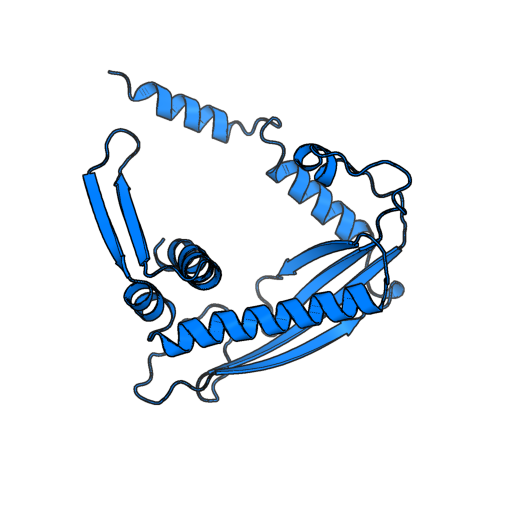9.624 12.936 1.00 92.88 131 ILE A O 1
ATOM 1065 N N . LEU A 1 132 ? -1.479 -8.216 11.634 1.00 92.75 132 LEU A N 1
ATOM 1066 C CA . LEU A 1 132 ? -1.562 -9.028 10.432 1.00 92.75 132 LEU A CA 1
ATOM 1067 C C . LEU A 1 132 ? -0.293 -9.875 10.331 1.00 92.75 132 LEU A C 1
ATOM 1069 O O . LEU A 1 132 ? 0.807 -9.357 10.133 1.00 92.75 132 LEU A O 1
ATOM 1073 N N . HIS A 1 133 ? -0.465 -11.185 10.460 1.00 90.31 133 HIS A N 1
ATOM 1074 C CA . HIS A 1 133 ? 0.577 -12.178 10.244 1.00 90.31 133 HIS A CA 1
ATOM 1075 C C . HIS A 1 133 ? 0.567 -12.587 8.777 1.00 90.31 133 HIS A C 1
ATOM 1077 O O . HIS A 1 133 ? -0.463 -13.052 8.292 1.00 90.31 133 HIS A O 1
ATOM 1083 N N . ILE A 1 134 ? 1.700 -12.4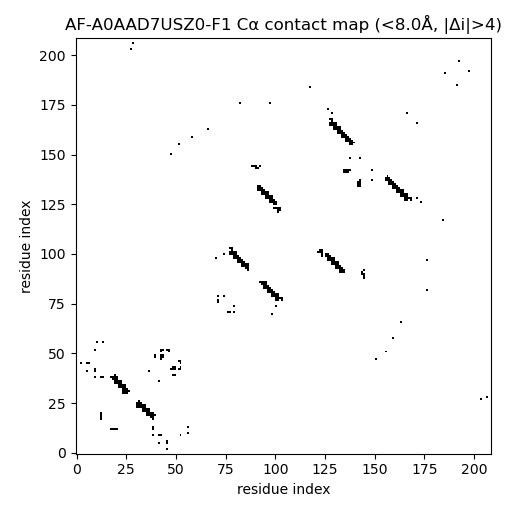48 8.089 1.00 87.81 134 ILE A N 1
ATOM 1084 C CA . ILE A 1 134 ? 1.837 -12.799 6.674 1.00 87.81 134 ILE A CA 1
ATOM 1085 C C . ILE A 1 134 ? 2.902 -13.884 6.531 1.00 87.81 134 ILE A C 1
ATOM 1087 O O . ILE A 1 134 ? 4.004 -13.778 7.070 1.00 87.81 134 ILE A O 1
ATOM 1091 N N . LYS A 1 135 ? 2.565 -14.937 5.787 1.00 87.00 135 LYS A N 1
ATOM 1092 C CA . LYS A 1 135 ? 3.505 -15.943 5.298 1.00 87.00 135 LYS A CA 1
ATOM 1093 C C . LYS A 1 135 ? 3.372 -16.039 3.788 1.00 87.00 135 LYS A C 1
ATOM 1095 O O . LYS A 1 135 ? 2.291 -16.316 3.271 1.00 87.00 135 LYS A O 1
ATOM 1100 N N . SER A 1 136 ? 4.479 -15.813 3.102 1.00 85.38 136 SER A N 1
ATOM 1101 C CA . SER A 1 136 ? 4.560 -15.793 1.649 1.00 85.38 136 SER A CA 1
ATOM 1102 C C . SER A 1 136 ? 5.493 -16.902 1.183 1.00 85.38 136 SER A C 1
ATOM 1104 O O . SER A 1 136 ? 6.598 -17.027 1.708 1.00 85.38 136 SER A O 1
ATOM 1106 N N . THR A 1 137 ? 5.062 -17.692 0.205 1.00 86.00 137 THR A N 1
ATOM 1107 C CA . THR A 1 137 ? 5.889 -18.713 -0.450 1.00 86.00 137 THR A CA 1
ATOM 1108 C C . THR A 1 137 ? 5.891 -18.482 -1.952 1.00 86.00 137 THR A C 1
ATOM 1110 O O . THR A 1 137 ? 4.824 -18.293 -2.541 1.00 86.00 137 THR A O 1
ATOM 1113 N N . VAL A 1 138 ? 7.067 -18.509 -2.573 1.00 82.38 138 VAL A N 1
ATOM 1114 C CA . VAL A 1 138 ? 7.239 -18.436 -4.027 1.00 82.38 138 VAL A CA 1
ATOM 1115 C C . VAL A 1 138 ? 7.883 -19.736 -4.484 1.00 82.38 138 VAL A C 1
ATOM 1117 O O . VAL A 1 138 ? 8.990 -20.046 -4.065 1.00 82.38 138 VAL A O 1
ATOM 1120 N N . ASN A 1 139 ? 7.200 -20.485 -5.350 1.00 82.75 139 ASN A N 1
ATOM 1121 C CA . ASN A 1 139 ? 7.624 -21.813 -5.808 1.00 82.75 139 ASN A CA 1
ATOM 1122 C C . ASN A 1 139 ? 7.910 -22.765 -4.631 1.00 82.75 139 ASN A C 1
ATOM 1124 O O . ASN A 1 139 ? 8.960 -23.397 -4.591 1.00 82.75 139 ASN A O 1
ATOM 1128 N N . ASP A 1 140 ? 6.994 -22.794 -3.658 1.00 81.31 140 ASP A N 1
ATOM 1129 C CA . ASP A 1 140 ? 7.072 -23.556 -2.399 1.00 81.31 140 ASP A CA 1
ATOM 1130 C C . ASP A 1 140 ? 8.202 -23.159 -1.432 1.00 81.31 140 ASP A C 1
ATOM 1132 O O . ASP A 1 140 ? 8.212 -23.607 -0.287 1.00 81.31 140 ASP A O 1
ATOM 1136 N N . GLU A 1 141 ? 9.070 -22.225 -1.823 1.00 82.31 141 GLU A N 1
ATOM 1137 C CA . GLU A 1 141 ? 10.110 -21.675 -0.959 1.00 82.31 141 GLU A CA 1
ATOM 1138 C C . GLU A 1 141 ? 9.580 -20.479 -0.151 1.00 82.31 141 GLU A C 1
ATOM 1140 O O . GLU A 1 141 ? 8.946 -19.575 -0.714 1.00 82.31 141 GLU A O 1
ATOM 1145 N N . PRO A 1 142 ? 9.808 -20.431 1.174 1.00 81.06 142 PRO A N 1
ATOM 1146 C CA . PRO A 1 142 ? 9.395 -19.302 1.993 1.00 81.06 142 PRO A CA 1
ATOM 1147 C C . PRO A 1 142 ? 10.182 -18.045 1.615 1.00 81.06 142 PRO A C 1
ATOM 1149 O O . PRO A 1 142 ? 11.407 -18.048 1.543 1.00 81.06 142 PRO A O 1
ATOM 1152 N N . VAL A 1 143 ? 9.468 -16.936 1.430 1.00 78.81 143 VAL A N 1
ATOM 1153 C CA . VAL A 1 143 ? 10.096 -15.622 1.274 1.00 78.81 143 VAL A CA 1
ATOM 1154 C C . VAL A 1 143 ? 10.466 -15.121 2.665 1.00 78.81 143 VAL A C 1
ATOM 1156 O O . VAL A 1 143 ? 9.587 -14.769 3.455 1.00 78.81 143 VAL A O 1
ATOM 1159 N N . ILE A 1 144 ? 11.762 -15.124 2.972 1.00 71.56 144 ILE A N 1
ATOM 1160 C CA . ILE A 1 144 ? 12.296 -14.699 4.266 1.00 71.56 144 ILE A CA 1
ATOM 1161 C C . ILE A 1 144 ? 13.063 -13.390 4.079 1.00 71.56 144 ILE A C 1
ATOM 1163 O O . ILE A 1 144 ? 13.982 -13.300 3.271 1.00 71.56 144 ILE A O 1
ATOM 1167 N N . GLY A 1 145 ? 12.692 -12.379 4.865 1.00 68.69 145 GLY A N 1
ATOM 1168 C CA . GLY A 1 145 ? 13.360 -11.079 4.849 1.00 68.69 145 GLY A CA 1
ATOM 1169 C C . GLY A 1 145 ? 13.242 -10.358 3.505 1.00 68.69 145 GLY A C 1
ATOM 1170 O O . GLY A 1 145 ? 12.203 -10.416 2.847 1.00 68.69 145 GLY A O 1
ATOM 1171 N N . ASP A 1 146 ? 14.322 -9.672 3.135 1.00 69.75 146 ASP A N 1
ATOM 1172 C CA . ASP A 1 146 ? 14.406 -8.807 1.953 1.00 69.75 146 ASP A CA 1
ATOM 1173 C C . ASP A 1 146 ? 15.261 -9.431 0.832 1.00 69.75 146 ASP A C 1
ATOM 1175 O O . ASP A 1 146 ? 15.698 -8.736 -0.093 1.00 69.75 146 ASP A O 1
ATOM 1179 N N . GLU A 1 147 ? 15.550 -10.734 0.922 1.00 70.75 147 GLU A N 1
ATOM 1180 C CA . GLU A 1 147 ? 16.401 -11.409 -0.052 1.00 70.75 147 GLU A CA 1
ATOM 1181 C C . GLU A 1 147 ? 15.693 -11.568 -1.407 1.00 70.75 147 GLU A C 1
ATOM 1183 O O . GLU A 1 147 ? 14.517 -11.947 -1.469 1.00 70.75 147 GLU A O 1
ATOM 1188 N N . PRO A 1 148 ? 16.385 -11.286 -2.528 1.00 72.06 148 PRO A N 1
ATOM 1189 C CA . PRO A 1 148 ? 15.835 -11.533 -3.849 1.00 72.06 148 PRO A CA 1
ATOM 1190 C C . PRO A 1 148 ? 15.530 -13.018 -4.045 1.00 72.06 148 PRO A C 1
ATOM 1192 O O . PRO A 1 148 ? 16.407 -13.867 -3.904 1.00 72.06 148 PRO A O 1
ATOM 1195 N N . VAL A 1 149 ? 14.302 -13.324 -4.456 1.00 74.06 149 VAL A N 1
ATOM 1196 C CA . VAL A 1 149 ? 13.933 -14.689 -4.837 1.00 74.06 149 VAL A CA 1
ATOM 1197 C C . VAL A 1 149 ? 14.660 -15.063 -6.140 1.00 74.06 149 VAL A C 1
ATOM 1199 O O . VAL A 1 149 ? 14.622 -14.276 -7.095 1.00 74.06 149 VAL A O 1
ATOM 1202 N N . PRO A 1 150 ? 15.317 -16.237 -6.223 1.00 70.25 150 PRO A N 1
ATOM 1203 C CA . PRO A 1 150 ? 15.988 -16.680 -7.439 1.00 70.25 150 PRO A CA 1
ATOM 1204 C C . PRO A 1 150 ? 15.034 -16.727 -8.636 1.00 70.25 150 PRO A C 1
ATOM 1206 O O . PRO A 1 150 ? 13.905 -17.207 -8.537 1.00 70.25 150 PRO A O 1
ATOM 1209 N N . ALA A 1 151 ? 15.498 -16.261 -9.796 1.00 65.06 151 ALA A N 1
ATOM 1210 C CA . ALA A 1 151 ? 14.718 -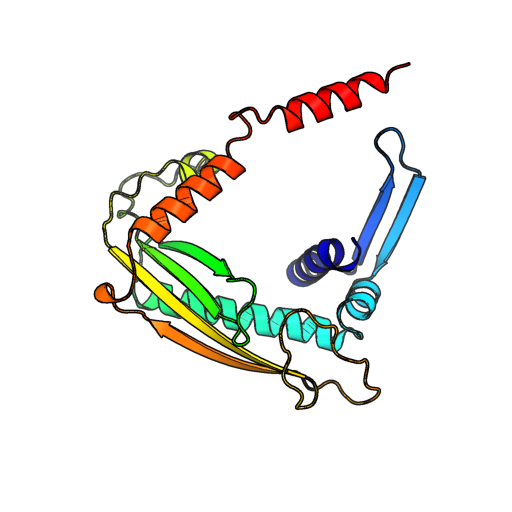16.330 -11.025 1.00 65.06 151 ALA A CA 1
ATOM 1211 C C . ALA A 1 151 ? 14.656 -17.781 -11.534 1.00 65.06 151 ALA A C 1
ATOM 1213 O O . ALA A 1 151 ? 15.627 -18.298 -12.087 1.00 65.06 151 ALA A O 1
ATOM 1214 N N . VAL A 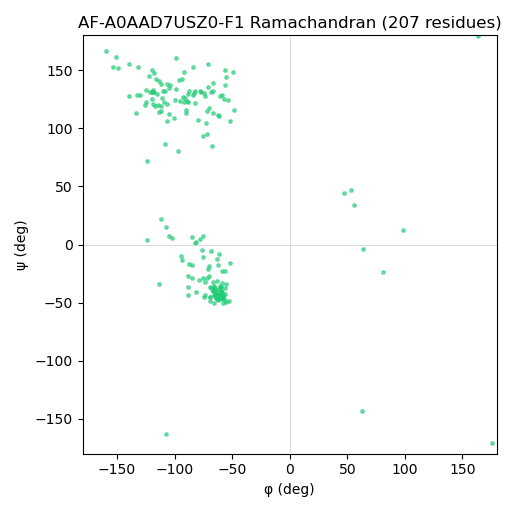1 152 ? 13.512 -18.445 -11.361 1.00 65.81 152 VAL A N 1
ATOM 1215 C CA . VAL A 1 152 ? 13.284 -19.809 -11.864 1.00 65.81 152 VAL A CA 1
ATOM 1216 C C . VAL A 1 152 ? 12.554 -19.749 -13.213 1.00 65.81 152 VAL A C 1
ATOM 1218 O O . VAL A 1 152 ? 11.658 -18.934 -13.411 1.00 65.81 152 VAL A O 1
ATOM 1221 N N . ARG A 1 153 ? 12.912 -20.634 -14.156 1.00 61.16 153 ARG A N 1
ATOM 1222 C CA . ARG A 1 153 ? 12.290 -20.742 -15.500 1.00 61.16 153 ARG A CA 1
ATOM 1223 C C . ARG A 1 153 ? 10.893 -21.399 -15.514 1.00 61.16 153 ARG A C 1
ATOM 1225 O O . ARG A 1 153 ? 10.374 -21.701 -16.583 1.00 61.16 153 ARG A O 1
ATOM 1232 N N . LYS A 1 154 ? 10.307 -21.679 -14.352 1.00 64.88 154 LYS A N 1
ATOM 1233 C CA . LYS A 1 154 ? 9.030 -22.398 -14.196 1.00 64.88 154 LYS A CA 1
ATOM 1234 C C . LYS A 1 154 ? 7.885 -21.399 -13.980 1.00 64.88 154 LYS A C 1
ATOM 1236 O O . LYS A 1 154 ? 8.176 -20.253 -13.634 1.00 64.88 154 LYS A O 1
ATOM 1241 N N . PRO A 1 155 ? 6.608 -21.778 -14.196 1.00 67.31 155 PRO A N 1
ATOM 1242 C CA . PRO A 1 155 ? 5.505 -20.886 -13.859 1.00 67.31 155 PRO A CA 1
ATOM 1243 C C . PRO A 1 155 ? 5.649 -20.458 -12.399 1.00 67.31 155 PRO A C 1
ATOM 1245 O O . PRO A 1 155 ? 5.780 -21.300 -11.513 1.00 67.31 155 PRO A O 1
ATOM 1248 N N . TRP A 1 156 ? 5.690 -19.148 -12.175 1.00 72.50 156 TRP A N 1
ATOM 1249 C CA . TRP A 1 156 ? 5.858 -18.596 -10.842 1.00 72.50 156 TRP A CA 1
ATOM 1250 C C . TRP A 1 156 ? 4.582 -18.847 -10.046 1.00 72.50 156 TRP A C 1
ATOM 1252 O O . TRP A 1 156 ? 3.522 -18.340 -10.408 1.00 72.50 156 TRP A O 1
ATOM 1262 N N . GLN A 1 157 ? 4.677 -19.607 -8.960 1.00 77.75 157 GLN A N 1
ATOM 1263 C CA . GLN A 1 157 ? 3.562 -19.818 -8.042 1.00 77.75 157 GLN A CA 1
ATOM 1264 C C . GLN A 1 157 ? 3.813 -19.027 -6.769 1.00 77.75 157 GLN A C 1
ATOM 1266 O O . GLN A 1 157 ? 4.665 -19.393 -5.964 1.00 77.75 157 GLN A O 1
ATOM 1271 N N . TRP A 1 158 ? 3.081 -17.930 -6.586 1.00 83.94 158 TRP A N 1
ATOM 1272 C CA . TRP A 1 158 ? 3.131 -17.158 -5.349 1.00 83.94 158 TRP A CA 1
ATOM 1273 C C . TRP A 1 158 ? 1.857 -17.372 -4.537 1.00 83.94 158 TRP A C 1
ATOM 1275 O O . TRP A 1 158 ? 0.742 -17.116 -4.999 1.00 83.94 158 TRP A O 1
ATOM 1285 N N . VAL A 1 159 ? 2.047 -17.865 -3.315 1.00 84.94 159 VAL A N 1
ATOM 1286 C CA . VAL A 1 159 ? 0.982 -18.159 -2.360 1.00 84.94 159 VAL A CA 1
ATOM 1287 C C . VAL A 1 159 ? 1.205 -17.319 -1.112 1.00 84.94 159 VAL A C 1
ATOM 1289 O O . VAL A 1 159 ? 2.249 -17.398 -0.465 1.00 84.94 159 VAL A O 1
ATOM 1292 N N . THR A 1 160 ? 0.180 -16.554 -0.747 1.00 86.06 160 THR A N 1
ATOM 1293 C CA . THR A 1 160 ? 0.173 -15.725 0.459 1.00 86.06 160 THR A CA 1
ATOM 1294 C C . THR A 1 160 ? -0.874 -16.264 1.416 1.00 86.06 160 THR A C 1
ATOM 1296 O O . THR A 1 160 ? -2.059 -16.308 1.093 1.00 86.06 160 THR A O 1
ATOM 1299 N N . ARG A 1 161 ? -0.442 -16.670 2.609 1.00 89.50 161 ARG A N 1
ATOM 1300 C CA . ARG A 1 161 ? -1.322 -17.030 3.723 1.00 89.50 161 ARG A CA 1
ATOM 1301 C C . ARG A 1 161 ? -1.232 -15.938 4.771 1.00 89.50 161 ARG A C 1
ATOM 1303 O O . ARG A 1 161 ? -0.132 -15.534 5.147 1.00 89.50 161 ARG A O 1
ATOM 1310 N N . TYR A 1 162 ? -2.375 -15.477 5.254 1.00 91.56 162 TYR A N 1
ATOM 1311 C CA . TYR A 1 162 ? -2.416 -14.424 6.253 1.00 91.56 162 TYR A CA 1
ATOM 1312 C C . TYR A 1 162 ? -3.483 -14.679 7.307 1.00 91.56 162 TYR A C 1
ATOM 1314 O O . TYR A 1 162 ? -4.459 -15.391 7.075 1.00 91.56 162 TYR A O 1
ATOM 1322 N N . ARG A 1 163 ? -3.273 -14.088 8.482 1.00 92.38 163 ARG A N 1
ATOM 1323 C CA . ARG A 1 163 ? -4.239 -14.062 9.580 1.00 92.38 163 ARG A CA 1
ATOM 1324 C C . ARG A 1 163 ? -4.205 -12.684 10.217 1.00 92.38 163 ARG A C 1
ATOM 1326 O O . ARG A 1 163 ? -3.129 -12.213 10.583 1.00 92.38 163 ARG A O 1
ATOM 1333 N N . LEU A 1 164 ? -5.370 -12.062 10.346 1.00 94.19 164 LEU A N 1
ATOM 1334 C CA . LEU A 1 164 ? -5.541 -10.835 11.111 1.00 94.19 164 LEU A CA 1
ATOM 1335 C C . LEU A 1 164 ? -6.014 -11.202 12.518 1.00 94.19 164 LEU A C 1
ATOM 1337 O O . LEU A 1 164 ? -7.016 -11.898 12.678 1.00 94.19 164 LEU A O 1
ATOM 1341 N N . GLU A 1 165 ? -5.268 -10.770 13.523 1.00 94.06 165 GLU A N 1
ATOM 1342 C CA . GLU A 1 165 ? -5.543 -11.050 14.929 1.00 94.06 165 GLU A CA 1
ATOM 1343 C C . GLU A 1 165 ? -5.776 -9.742 15.679 1.00 94.06 165 GLU A C 1
ATOM 1345 O O . GLU A 1 165 ? -5.002 -8.799 15.530 1.00 94.06 165 GLU A O 1
ATOM 1350 N N . GLU A 1 166 ? -6.855 -9.673 16.458 1.00 94.19 166 GLU A N 1
ATOM 1351 C CA . GLU A 1 166 ? -7.103 -8.558 17.370 1.00 94.19 166 GLU A CA 1
ATOM 1352 C C . GLU A 1 166 ? -6.348 -8.787 18.678 1.00 94.19 166 GLU A C 1
ATOM 1354 O O . GLU A 1 166 ? -6.462 -9.856 19.272 1.00 94.19 166 GLU A O 1
ATOM 1359 N N . ILE A 1 167 ? -5.607 -7.777 19.131 1.00 92.75 167 ILE A N 1
ATOM 1360 C CA . ILE A 1 167 ? -4.797 -7.857 20.345 1.00 92.75 167 ILE A CA 1
ATOM 1361 C C . ILE A 1 167 ? -5.543 -7.188 21.509 1.00 92.75 167 ILE A C 1
ATOM 1363 O O . ILE A 1 167 ? -5.902 -6.006 21.396 1.00 92.75 167 ILE A O 1
ATOM 1367 N N . PRO A 1 168 ? -5.769 -7.895 22.635 1.00 88.31 168 PRO A N 1
ATOM 1368 C CA . PRO A 1 168 ? -6.400 -7.327 23.824 1.00 88.31 168 PRO A CA 1
ATOM 1369 C C . PRO A 1 168 ? -5.673 -6.074 24.325 1.00 88.31 168 PRO A C 1
ATOM 1371 O O . PRO A 1 168 ? -4.447 -6.013 24.305 1.00 88.31 168 PRO A O 1
ATOM 1374 N N . LYS A 1 169 ? -6.412 -5.081 24.845 1.00 81.69 169 LYS A N 1
ATOM 1375 C CA . LYS A 1 169 ? -5.825 -3.823 25.364 1.00 81.69 169 LYS A CA 1
ATOM 1376 C C . LYS A 1 169 ? -4.808 -4.048 26.498 1.00 81.69 169 LYS A C 1
ATOM 1378 O O . LYS A 1 169 ? -3.944 -3.211 26.699 1.00 81.69 169 LYS A O 1
ATOM 1383 N N . SER A 1 170 ? -4.869 -5.178 27.204 1.00 78.94 170 SER A N 1
ATOM 1384 C CA . SER A 1 170 ? -3.880 -5.572 28.218 1.00 78.94 170 SER A CA 1
ATOM 1385 C C . SER A 1 170 ? -2.508 -5.954 27.650 1.00 78.94 170 SER A C 1
ATOM 1387 O O . SER A 1 170 ? -1.540 -6.003 28.399 1.00 78.94 170 SER A O 1
ATOM 1389 N N . GLU A 1 171 ? -2.416 -6.258 26.355 1.00 79.44 171 GLU A N 1
ATOM 1390 C CA . GLU A 1 171 ? -1.207 -6.788 25.709 1.00 79.44 171 GLU A CA 1
ATOM 1391 C C . GLU A 1 171 ? -0.429 -5.728 24.913 1.00 79.44 171 GLU A C 1
ATOM 1393 O O . GLU A 1 171 ? 0.534 -6.048 24.211 1.00 79.44 171 GLU A O 1
ATOM 1398 N N . TRP A 1 172 ? -0.835 -4.456 24.976 1.00 78.62 172 TRP A N 1
ATOM 1399 C CA . TRP A 1 172 ? -0.116 -3.378 24.305 1.00 78.62 172 TRP A CA 1
ATOM 1400 C C . TRP A 1 172 ? -0.321 -2.017 24.974 1.00 78.62 172 TRP A C 1
ATOM 1402 O O . TRP A 1 172 ? -1.339 -1.751 25.604 1.00 78.62 172 TRP A O 1
ATOM 1412 N N . GLU A 1 173 ? 0.667 -1.142 24.809 1.00 72.00 173 GLU A N 1
ATOM 1413 C CA . GLU A 1 173 ? 0.690 0.185 25.422 1.00 72.00 173 GLU A CA 1
ATOM 1414 C C . GLU A 1 173 ? 0.043 1.228 24.502 1.00 72.00 173 GLU A C 1
ATOM 1416 O O . GLU A 1 173 ? 0.467 1.398 23.354 1.00 72.00 173 GLU A O 1
ATOM 1421 N N . SER A 1 174 ? -0.945 1.973 25.010 1.00 70.81 174 SER A N 1
ATOM 1422 C CA . SER A 1 174 ? -1.603 3.068 24.275 1.00 70.81 174 SER A CA 1
ATOM 1423 C C . SER A 1 174 ? -0.606 4.119 23.762 1.00 70.81 174 SER A C 1
ATOM 1425 O O . SER A 1 174 ? -0.765 4.628 22.650 1.00 70.81 174 SER A O 1
ATOM 1427 N N . ASP A 1 175 ? 0.469 4.365 24.517 1.00 74.81 175 ASP A N 1
ATOM 1428 C CA . ASP A 1 175 ? 1.552 5.309 24.206 1.00 74.81 175 ASP A CA 1
ATOM 1429 C C . ASP A 1 175 ? 2.234 5.033 22.855 1.00 74.81 175 ASP A C 1
ATOM 1431 O O . ASP A 1 175 ? 2.832 5.928 22.243 1.00 74.81 175 ASP A O 1
ATOM 1435 N N . GLU A 1 176 ? 2.141 3.798 22.349 1.00 76.50 176 GLU A N 1
ATOM 1436 C CA . GLU A 1 176 ? 2.664 3.416 21.040 1.00 76.50 176 GLU A CA 1
ATOM 1437 C C . GLU A 1 176 ? 2.025 4.242 19.909 1.00 76.50 176 GLU A C 1
ATOM 1439 O O . GLU A 1 176 ? 2.727 4.658 18.981 1.00 76.50 176 GLU A O 1
ATOM 1444 N N . VAL A 1 177 ? 0.732 4.562 20.022 1.00 79.00 177 VAL A N 1
ATOM 1445 C CA . VAL A 1 177 ? -0.005 5.389 19.052 1.00 79.00 177 VAL A CA 1
ATOM 1446 C C . VAL A 1 177 ? 0.476 6.835 19.105 1.00 79.00 177 VAL A C 1
ATOM 1448 O O . VAL A 1 177 ? 0.775 7.425 18.065 1.00 79.00 177 VAL A O 1
ATOM 1451 N N . ASP A 1 178 ? 0.647 7.396 20.300 1.00 78.44 178 ASP A N 1
ATOM 1452 C CA . ASP A 1 178 ? 1.133 8.769 20.465 1.00 78.44 178 ASP A CA 1
ATOM 1453 C C . ASP A 1 178 ? 2.581 8.927 20.007 1.00 78.44 178 ASP A C 1
ATOM 1455 O O . ASP A 1 178 ? 2.979 9.964 19.468 1.00 78.44 178 ASP A O 1
ATOM 1459 N N . ARG A 1 179 ? 3.392 7.879 20.153 1.00 80.44 179 ARG A N 1
ATOM 1460 C CA . ARG A 1 179 ? 4.729 7.825 19.561 1.00 80.44 179 ARG A CA 1
ATOM 1461 C C . ARG A 1 179 ? 4.668 7.835 18.031 1.00 80.44 179 ARG A C 1
ATOM 1463 O O . ARG A 1 179 ? 5.455 8.552 17.411 1.00 80.44 179 ARG A O 1
ATOM 1470 N N . ILE A 1 180 ? 3.760 7.067 17.419 1.00 79.44 180 ILE A N 1
ATOM 1471 C CA . ILE A 1 180 ? 3.559 7.064 15.958 1.00 79.44 180 ILE A CA 1
ATOM 1472 C C . ILE A 1 180 ? 3.118 8.454 15.481 1.00 79.44 180 ILE A C 1
ATOM 1474 O O . ILE A 1 180 ? 3.728 8.991 14.556 1.00 79.44 180 ILE A O 1
ATOM 1478 N N . ARG A 1 181 ? 2.141 9.075 16.153 1.00 76.88 181 ARG A N 1
ATOM 1479 C CA . ARG A 1 181 ? 1.657 10.430 15.839 1.00 76.88 181 ARG A CA 1
ATOM 1480 C C . ARG A 1 181 ? 2.756 11.471 15.909 1.00 76.88 181 ARG A C 1
ATOM 1482 O O . ARG A 1 181 ? 2.945 12.216 14.954 1.00 76.88 181 ARG A O 1
ATOM 1489 N N . ARG A 1 182 ? 3.521 11.497 17.006 1.00 76.75 182 ARG A N 1
ATOM 1490 C CA . ARG A 1 182 ? 4.632 12.443 17.171 1.00 76.75 182 ARG A CA 1
ATOM 1491 C C . ARG A 1 182 ? 5.651 12.298 16.045 1.00 76.75 182 ARG A C 1
ATOM 1493 O O . ARG A 1 182 ? 6.036 13.299 15.450 1.00 76.75 182 ARG A O 1
ATOM 1500 N N . LYS A 1 183 ? 6.022 11.063 15.683 1.00 76.44 183 LYS A N 1
ATOM 1501 C CA . LYS A 1 183 ? 6.917 10.808 14.542 1.00 76.44 183 LYS A CA 1
ATOM 1502 C C . LYS A 1 183 ? 6.332 11.318 13.219 1.00 76.44 183 LYS A C 1
ATOM 1504 O O . LYS A 1 183 ? 7.038 11.976 12.459 1.00 76.44 183 LYS A O 1
ATOM 1509 N N . GLN A 1 184 ? 5.056 11.051 12.944 1.00 74.50 184 GLN A N 1
ATOM 1510 C CA . GLN A 1 184 ? 4.388 11.517 11.723 1.00 74.50 184 GLN A CA 1
ATOM 1511 C C . GLN A 1 184 ? 4.307 13.047 11.661 1.00 74.50 184 GLN A C 1
ATOM 1513 O O . GLN A 1 184 ? 4.663 13.627 10.638 1.00 74.50 184 GLN A O 1
ATOM 1518 N N . LEU A 1 185 ? 3.943 13.698 12.769 1.00 70.31 185 LEU A N 1
ATOM 1519 C CA . LEU A 1 185 ? 3.899 15.154 12.881 1.00 70.31 185 LEU A CA 1
ATOM 1520 C C . LEU A 1 185 ? 5.277 15.767 12.618 1.00 70.31 185 LEU A C 1
ATOM 1522 O O . LEU A 1 185 ? 5.386 16.695 11.824 1.00 70.31 185 LEU A O 1
ATOM 1526 N N . THR A 1 186 ? 6.345 15.211 13.202 1.00 71.38 186 THR A N 1
ATOM 1527 C CA . THR A 1 186 ? 7.716 15.685 12.935 1.00 71.38 186 THR A CA 1
ATOM 1528 C C . THR A 1 186 ? 8.148 15.499 11.481 1.00 71.38 186 THR A C 1
ATOM 1530 O O . THR A 1 186 ? 8.922 16.303 10.972 1.00 71.38 186 THR A O 1
ATOM 1533 N N . ALA A 1 187 ? 7.650 14.468 10.792 1.00 70.44 187 ALA A N 1
ATOM 1534 C CA . ALA A 1 187 ? 7.958 14.237 9.384 1.00 70.44 187 ALA A CA 1
ATOM 1535 C C . ALA A 1 187 ? 7.150 15.150 8.440 1.00 70.44 187 ALA A C 1
ATOM 1537 O O . ALA A 1 187 ? 7.634 15.490 7.359 1.00 70.44 187 ALA A O 1
ATOM 1538 N N . PHE A 1 188 ? 5.931 15.534 8.833 1.00 62.03 188 PHE A N 1
ATOM 1539 C CA . PHE A 1 188 ? 5.018 16.351 8.029 1.00 62.03 188 PHE A CA 1
ATOM 1540 C C . PHE A 1 188 ? 5.220 17.859 8.231 1.00 62.03 188 PHE A C 1
ATOM 1542 O O . PHE A 1 188 ? 5.163 18.613 7.258 1.00 62.03 188 PHE A O 1
ATOM 1549 N N . ASN A 1 189 ? 5.527 18.304 9.457 1.00 59.94 189 ASN A N 1
ATOM 1550 C CA . ASN A 1 189 ? 5.825 19.705 9.760 1.00 59.94 189 ASN A CA 1
ATOM 1551 C C . ASN A 1 189 ? 7.148 20.139 9.115 1.00 59.94 189 ASN A C 1
ATOM 1553 O O . ASN A 1 189 ? 8.204 20.177 9.740 1.00 59.94 189 ASN A O 1
ATOM 1557 N N . ARG A 1 190 ? 7.071 20.545 7.845 1.00 51.75 190 ARG A N 1
ATOM 1558 C CA . ARG A 1 190 ? 8.163 21.166 7.076 1.00 51.75 190 ARG A CA 1
ATOM 1559 C C . ARG A 1 190 ? 8.633 22.512 7.649 1.00 51.75 190 ARG A C 1
ATOM 1561 O O . ARG A 1 190 ? 9.667 23.016 7.217 1.00 51.75 190 ARG A O 1
ATOM 1568 N N . THR A 1 191 ? 7.881 23.096 8.580 1.00 48.09 191 THR A N 1
ATOM 1569 C CA . THR A 1 191 ? 8.208 24.326 9.321 1.00 48.09 191 THR A CA 1
ATOM 1570 C C . THR A 1 191 ? 9.074 24.080 10.556 1.00 48.09 191 THR A C 1
ATOM 1572 O O . THR A 1 191 ? 9.730 25.014 11.011 1.00 48.09 191 THR A O 1
ATOM 1575 N N . ALA A 1 192 ? 9.158 22.843 11.062 1.00 47.94 192 ALA A N 1
ATOM 1576 C CA . ALA A 1 192 ? 10.182 22.474 12.033 1.00 47.94 192 ALA A CA 1
ATOM 1577 C C . ALA A 1 192 ? 11.508 22.328 11.273 1.00 47.94 192 ALA A C 1
ATOM 1579 O O . ALA A 1 192 ? 11.785 21.308 10.642 1.00 47.94 192 ALA A O 1
ATOM 1580 N N . SER A 1 193 ? 12.281 23.414 11.243 1.00 51.00 193 SER A N 1
ATOM 1581 C CA . SER A 1 193 ? 13.537 23.534 10.513 1.00 51.00 193 SER A CA 1
ATOM 1582 C C . SER A 1 193 ? 14.491 22.383 10.841 1.00 51.00 193 SER A C 1
ATOM 1584 O O . SER A 1 193 ? 15.139 22.338 11.884 1.00 51.00 193 SER A O 1
ATOM 1586 N N . SER A 1 194 ? 14.652 21.448 9.907 1.00 51.47 194 SER A N 1
ATOM 1587 C CA . SER A 1 194 ? 15.887 20.679 9.874 1.00 51.47 194 SER A CA 1
ATOM 1588 C C . SER A 1 194 ? 16.906 21.533 9.125 1.00 51.47 194 SER A C 1
ATOM 1590 O O . SER A 1 194 ? 16.696 21.901 7.965 1.00 51.47 194 SER A O 1
ATOM 1592 N N . GLY A 1 195 ? 18.030 21.853 9.773 1.00 57.88 195 GLY A N 1
ATOM 1593 C CA . GLY A 1 195 ? 19.155 22.551 9.135 1.00 57.88 195 GLY A CA 1
ATOM 1594 C C . GLY A 1 195 ? 19.625 21.871 7.839 1.00 57.88 195 GLY A C 1
ATOM 1595 O O . GLY A 1 195 ? 20.276 22.491 7.008 1.00 57.88 195 GLY A O 1
ATOM 1596 N N . PHE A 1 196 ? 19.218 20.619 7.613 1.00 54.66 196 PHE A N 1
ATOM 1597 C CA . PHE A 1 196 ? 19.380 19.871 6.375 1.00 54.66 196 PHE A CA 1
ATOM 1598 C C . PHE A 1 196 ? 18.621 20.466 5.172 1.00 54.66 196 PHE A C 1
ATOM 1600 O O . PHE A 1 196 ? 19.214 20.610 4.105 1.00 54.66 196 PHE A O 1
ATOM 1607 N N . ILE A 1 197 ? 17.347 20.867 5.305 1.00 54.00 197 ILE A N 1
ATOM 1608 C CA . ILE A 1 197 ? 16.597 21.489 4.190 1.00 54.00 197 ILE A CA 1
ATOM 1609 C C . ILE A 1 197 ? 17.167 22.874 3.866 1.00 54.00 197 ILE A C 1
ATOM 1611 O O . ILE A 1 197 ? 17.264 23.257 2.699 1.00 54.00 197 ILE A O 1
ATOM 1615 N N . GLU A 1 198 ? 17.585 23.617 4.888 1.00 59.78 198 GLU A N 1
ATOM 1616 C CA . GLU A 1 198 ? 18.240 24.912 4.714 1.00 59.78 198 GLU A CA 1
ATOM 1617 C C . GLU A 1 198 ? 19.614 24.764 4.045 1.00 59.78 198 GLU A C 1
ATOM 1619 O O . GLU A 1 198 ? 19.934 25.501 3.110 1.00 59.78 198 GLU A O 1
ATOM 1624 N N . HIS A 1 199 ? 20.379 23.737 4.422 1.00 61.81 199 HIS A N 1
ATOM 1625 C CA . HIS A 1 199 ? 21.632 23.368 3.769 1.00 61.81 199 HIS A CA 1
ATOM 1626 C C . HIS A 1 199 ? 21.426 22.969 2.298 1.00 61.81 199 HIS A C 1
ATOM 1628 O O . HIS A 1 199 ? 22.150 23.454 1.429 1.00 61.81 199 HIS A O 1
ATOM 1634 N N . LEU A 1 200 ? 20.396 22.175 1.985 1.00 59.09 200 LEU A N 1
ATOM 1635 C CA . LEU A 1 200 ? 20.037 21.818 0.606 1.00 59.09 200 LEU A CA 1
ATOM 1636 C C . LEU A 1 200 ? 19.599 23.038 -0.219 1.00 59.09 200 LEU A C 1
ATOM 1638 O O . LEU A 1 200 ? 20.002 23.177 -1.374 1.00 59.09 200 LEU A O 1
ATOM 1642 N N . ARG A 1 201 ? 18.830 23.965 0.369 1.00 57.53 201 ARG A N 1
ATOM 1643 C CA . ARG A 1 201 ? 18.483 25.247 -0.273 1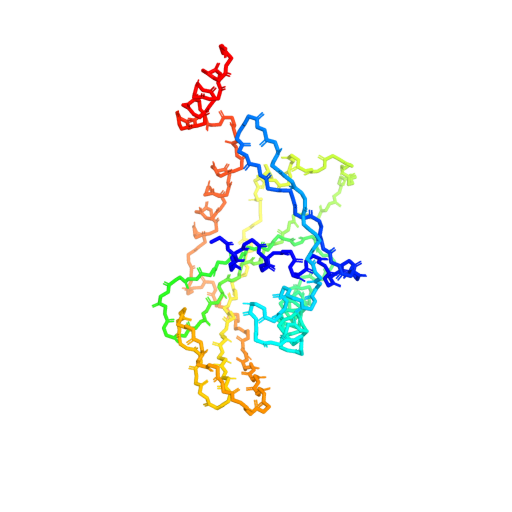.00 57.53 201 ARG A CA 1
ATOM 1644 C C . ARG A 1 201 ? 19.718 26.116 -0.505 1.00 57.53 201 ARG A C 1
ATOM 1646 O O . ARG A 1 201 ? 19.807 26.763 -1.547 1.00 57.53 201 ARG A O 1
ATOM 1653 N N . ARG A 1 202 ? 20.678 26.122 0.426 1.00 64.69 202 ARG A N 1
ATOM 1654 C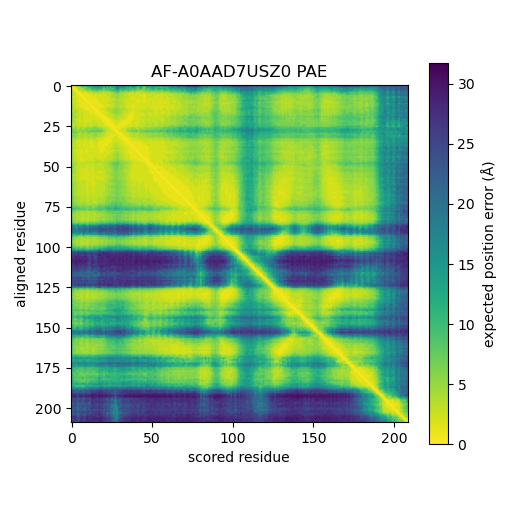 CA . ARG A 1 202 ? 21.952 26.838 0.274 1.00 64.69 202 ARG A CA 1
ATOM 1655 C C . ARG A 1 202 ? 22.771 26.255 -0.875 1.00 64.69 202 ARG A C 1
ATOM 1657 O O . ARG A 1 202 ? 23.217 27.015 -1.724 1.00 64.69 202 ARG A O 1
ATOM 1664 N N . ILE A 1 203 ? 22.891 24.929 -0.957 1.00 66.62 203 ILE A N 1
ATOM 1665 C CA . ILE A 1 203 ? 23.572 24.239 -2.066 1.00 66.62 203 ILE A CA 1
ATOM 1666 C C . ILE A 1 203 ? 22.877 24.532 -3.406 1.00 66.62 203 ILE A C 1
ATOM 1668 O O . ILE A 1 203 ? 23.545 24.855 -4.383 1.00 66.62 203 ILE A O 1
ATOM 1672 N N . SER A 1 204 ? 21.541 24.502 -3.449 1.00 59.12 204 SER A N 1
ATOM 1673 C CA . SER A 1 204 ? 20.763 24.817 -4.657 1.00 59.12 204 SER A CA 1
ATOM 1674 C C . SER A 1 204 ? 20.984 26.250 -5.162 1.00 59.12 204 SER A C 1
ATOM 1676 O O . SER A 1 204 ? 21.067 26.464 -6.371 1.00 59.12 204 SER A O 1
ATOM 1678 N N . LYS A 1 205 ? 21.119 27.234 -4.262 1.00 55.28 205 LYS A N 1
ATOM 1679 C CA . LYS A 1 205 ? 21.342 28.641 -4.638 1.00 55.28 205 LYS A CA 1
ATOM 1680 C C . LYS A 1 205 ? 22.738 28.914 -5.212 1.00 55.28 205 LYS A C 1
ATOM 1682 O O . LYS A 1 205 ? 22.891 29.887 -5.943 1.00 55.28 205 LYS A O 1
ATOM 1687 N N . TYR A 1 206 ? 23.727 28.060 -4.943 1.00 54.03 206 TYR A N 1
ATOM 1688 C CA . TYR A 1 206 ? 25.087 28.204 -5.482 1.00 54.03 206 TYR A CA 1
ATOM 1689 C C . TYR A 1 206 ? 25.228 27.790 -6.960 1.00 54.03 206 TYR A C 1
ATOM 1691 O O . TYR A 1 206 ? 26.282 28.007 -7.546 1.00 54.03 206 TYR A O 1
ATOM 1699 N N . GLY A 1 207 ? 24.172 27.255 -7.587 1.00 46.34 207 GLY A N 1
ATOM 1700 C CA . GLY A 1 207 ? 24.149 26.916 -9.015 1.00 46.34 207 GLY A CA 1
ATOM 1701 C C . GLY A 1 207 ? 23.864 28.083 -9.970 1.00 46.34 207 GLY A C 1
ATOM 1702 O O . GLY A 1 207 ? 23.762 27.842 -11.167 1.00 46.34 207 GLY A O 1
ATOM 1703 N N . LYS A 1 208 ? 23.703 29.321 -9.475 1.00 46.31 208 LYS A N 1
ATOM 1704 C CA . LYS A 1 208 ? 23.614 30.532 -10.309 1.00 46.31 208 LYS A CA 1
ATOM 1705 C C . LYS A 1 208 ? 24.981 31.219 -10.387 1.00 46.31 208 LYS A C 1
ATOM 1707 O O . LYS A 1 208 ? 25.237 32.176 -9.657 1.00 46.31 208 LYS A O 1
ATOM 1712 N N . LYS A 1 209 ? 25.845 30.714 -11.258 1.00 39.19 209 LYS A N 1
ATOM 1713 C CA . LYS A 1 209 ? 26.921 31.471 -11.903 1.00 39.19 209 LYS A CA 1
ATOM 1714 C C . LYS A 1 209 ? 26.978 31.051 -13.358 1.00 39.19 209 LYS A C 1
ATOM 1716 O O . LYS A 1 209 ? 26.815 29.835 -13.594 1.00 39.19 209 LYS A O 1
#

Sequence (209 aa):
MMRSAFLKYNFQLRIGNMDGLLVAYHNTQQIFGFQYISREEISTRLFGNTHMGDMVLDRTLQLFHHILDVATKKYPKRTLRLYFYAGSGAPNQKLGIWVEQLPKPGAPPAEDVADEFFATESQTDTVTKYILHIKSTVNDEPVIGDEPVPAVRKPWQWVTRYRLEEIPKSEWESDEVDRIRRKQLTAFNRTASSGFIEHLRRISKYGKK

Radius of gyration: 21.49 Å; Cα contacts (8 Å, |Δi|>4): 221; chains: 1; bounding box: 49×55×50 Å

pLDDT: mean 78.0, std 16.73, range [39.19, 96.88]

Organism: NCBI:txid688661